Protein AF-A0A6B1FWI0-F1 (afdb_monomer_lite)

Structure (mmCIF, N/CA/C/O backbone):
data_AF-A0A6B1FWI0-F1
#
_entry.id   AF-A0A6B1FWI0-F1
#
loop_
_atom_site.group_PDB
_atom_site.id
_atom_site.type_symbol
_atom_site.label_atom_id
_atom_site.label_alt_id
_atom_site.label_comp_id
_atom_site.label_asym_id
_atom_site.label_entity_id
_atom_site.label_seq_id
_atom_site.pdbx_PDB_ins_code
_atom_site.Cartn_x
_atom_site.Cartn_y
_atom_site.Cartn_z
_atom_site.occupancy
_atom_site.B_iso_or_equiv
_atom_site.auth_seq_id
_atom_site.auth_comp_id
_atom_site.auth_asym_id
_atom_site.auth_atom_id
_atom_site.pdbx_PDB_model_num
ATOM 1 N N . ASP A 1 1 ? -12.060 -5.844 38.977 1.00 62.97 1 ASP A N 1
ATOM 2 C CA . ASP A 1 1 ? -13.141 -5.053 38.369 1.00 62.97 1 ASP A CA 1
ATOM 3 C C . ASP A 1 1 ? -12.833 -4.912 36.894 1.00 62.97 1 ASP A C 1
ATOM 5 O O . ASP A 1 1 ? -11.698 -4.594 36.559 1.00 62.97 1 ASP A O 1
ATOM 9 N N . TRP A 1 2 ? -13.781 -5.299 36.046 1.00 71.81 2 TRP A N 1
ATOM 10 C CA . TRP A 1 2 ? -13.687 -5.221 34.588 1.00 71.81 2 TRP A CA 1
ATOM 11 C C . TRP A 1 2 ? -14.720 -4.204 34.118 1.00 71.81 2 TRP A C 1
ATOM 13 O O . TRP A 1 2 ? -15.872 -4.277 34.550 1.00 71.81 2 TRP A O 1
ATOM 23 N N . ASP A 1 3 ? -14.300 -3.280 33.258 1.00 76.31 3 ASP A N 1
ATOM 24 C CA . ASP A 1 3 ? -15.213 -2.389 32.553 1.00 76.31 3 ASP A CA 1
ATOM 25 C C . ASP A 1 3 ? -15.702 -3.126 31.304 1.00 76.31 3 ASP A C 1
ATOM 27 O O . ASP A 1 3 ? -14.901 -3.576 30.487 1.00 76.31 3 ASP A O 1
ATOM 31 N N . VAL A 1 4 ? -17.017 -3.309 31.205 1.00 74.31 4 VAL A N 1
ATOM 32 C CA . VAL A 1 4 ? -17.661 -4.084 30.141 1.00 74.31 4 VAL A CA 1
ATOM 33 C C . VAL A 1 4 ? -18.667 -3.193 29.433 1.00 74.31 4 VAL A C 1
ATOM 35 O O . VAL A 1 4 ? -19.546 -2.617 30.078 1.00 74.31 4 VAL A O 1
ATOM 38 N N . THR A 1 5 ? -18.547 -3.121 28.110 1.00 79.25 5 THR A N 1
ATOM 39 C CA . THR A 1 5 ? -19.488 -2.430 27.228 1.00 79.25 5 THR A CA 1
ATOM 40 C C . THR A 1 5 ? -20.158 -3.483 26.349 1.00 79.25 5 THR A C 1
ATOM 42 O O . THR A 1 5 ? -19.487 -4.020 25.473 1.00 79.25 5 THR A O 1
ATOM 45 N N . PRO A 1 6 ? -21.437 -3.820 26.590 1.00 77.62 6 PRO A N 1
ATOM 46 C CA . PRO A 1 6 ? -22.185 -4.713 25.710 1.00 77.62 6 PRO A CA 1
ATOM 47 C C . PRO A 1 6 ? -22.329 -4.087 24.318 1.00 77.62 6 PRO A C 1
ATOM 49 O O . PRO A 1 6 ? -22.793 -2.948 24.216 1.00 77.62 6 PRO A O 1
ATOM 52 N N . ASP A 1 7 ? -21.973 -4.825 23.270 1.00 74.19 7 ASP A N 1
ATOM 53 C CA . ASP A 1 7 ? -22.033 -4.373 21.876 1.00 74.19 7 ASP A CA 1
ATOM 54 C C . ASP A 1 7 ? -22.683 -5.464 21.010 1.00 74.19 7 ASP A C 1
ATOM 56 O O . ASP A 1 7 ? -22.320 -6.632 21.085 1.00 74.19 7 ASP A O 1
ATOM 60 N N . GLN A 1 8 ? -23.690 -5.105 20.210 1.00 67.25 8 GLN A N 1
ATOM 61 C CA . GLN A 1 8 ? -24.360 -6.065 19.325 1.00 67.25 8 GLN A CA 1
ATOM 62 C C . GLN A 1 8 ? -23.614 -6.291 18.009 1.00 67.25 8 GLN A C 1
ATOM 64 O O . GLN A 1 8 ? -23.780 -7.350 17.405 1.00 67.25 8 GLN A O 1
ATOM 69 N N . GLU A 1 9 ? -22.836 -5.312 17.545 1.00 66.88 9 GLU A N 1
ATOM 70 C CA . GLU A 1 9 ? -22.079 -5.410 16.294 1.00 66.88 9 GLU A CA 1
ATOM 71 C C . GLU A 1 9 ? -20.775 -6.182 16.501 1.00 66.88 9 GLU A C 1
ATOM 73 O O . GLU A 1 9 ? -20.342 -6.915 15.611 1.00 66.88 9 GLU A O 1
ATOM 78 N N . ASN A 1 10 ? -20.195 -6.078 17.697 1.00 69.81 10 ASN A N 1
ATOM 79 C CA . ASN A 1 10 ? -19.010 -6.824 18.098 1.00 69.81 10 ASN A CA 1
ATOM 80 C C . ASN A 1 10 ? -19.217 -7.488 19.473 1.00 69.81 10 ASN A C 1
ATOM 82 O O . ASN A 1 10 ? -18.680 -7.012 20.477 1.00 69.81 10 ASN A O 1
ATOM 86 N N . PRO A 1 11 ? -20.035 -8.558 19.536 1.00 68.31 11 PRO A N 1
ATOM 87 C CA . PRO A 1 11 ? -20.395 -9.196 20.793 1.00 68.31 11 PRO A CA 1
ATOM 88 C C . PRO A 1 11 ? -19.173 -9.787 21.480 1.00 68.31 11 PRO A C 1
ATOM 90 O O . PRO A 1 11 ? -18.312 -10.408 20.850 1.00 68.31 11 PRO A O 1
ATOM 93 N N . MET A 1 12 ? -19.119 -9.630 22.799 1.00 68.88 12 MET A N 1
ATOM 94 C CA . MET A 1 12 ? -17.982 -10.099 23.576 1.00 68.88 12 MET A CA 1
ATOM 95 C C . MET A 1 12 ? -17.887 -11.632 23.535 1.00 68.88 12 MET A C 1
ATOM 97 O O . MET A 1 12 ? -18.889 -12.343 23.658 1.00 68.88 12 MET A O 1
ATOM 101 N N . GLU A 1 13 ? -16.670 -12.164 23.396 1.00 70.25 13 GLU A N 1
ATOM 102 C CA . GLU A 1 13 ? -16.449 -13.599 23.559 1.00 70.25 13 GLU A CA 1
ATOM 103 C C . GLU A 1 13 ? -16.510 -13.989 25.047 1.00 70.25 13 GLU A C 1
ATOM 105 O O . GLU A 1 13 ? -15.840 -13.364 25.877 1.00 70.25 13 GLU A O 1
ATOM 110 N N . PRO A 1 14 ? -17.242 -15.056 25.417 1.00 73.69 14 PRO A N 1
ATOM 111 C CA . PRO A 1 14 ? -18.002 -15.968 24.560 1.00 73.69 14 PRO A CA 1
ATOM 112 C C . PRO A 1 14 ? -19.402 -15.433 24.207 1.00 73.69 14 PRO A C 1
ATOM 114 O O . PRO A 1 14 ? -20.072 -14.821 25.039 1.00 73.69 14 PRO A O 1
ATOM 117 N N . ALA A 1 15 ? -19.875 -15.750 22.995 1.00 73.12 15 ALA A N 1
ATOM 118 C CA . ALA A 1 15 ? -21.195 -15.348 22.508 1.00 73.12 15 ALA A CA 1
ATOM 119 C C . ALA A 1 15 ? -22.310 -15.663 23.529 1.00 73.12 15 ALA A C 1
ATOM 121 O O . ALA A 1 15 ? -22.422 -16.790 24.018 1.00 73.12 15 ALA A O 1
ATOM 122 N N . GLY A 1 16 ? -23.125 -14.654 23.851 1.00 78.12 16 GLY A N 1
ATOM 123 C CA . GLY A 1 16 ? -24.176 -14.720 24.876 1.00 78.12 16 GLY A CA 1
ATOM 124 C C . GLY A 1 16 ? -23.800 -14.095 26.227 1.00 78.12 16 GLY A C 1
ATOM 125 O O . GLY A 1 16 ? -24.678 -13.921 27.070 1.00 78.12 16 GLY A O 1
ATOM 126 N N . LEU A 1 17 ? -22.536 -13.701 26.439 1.00 83.31 17 LEU A N 1
ATOM 127 C CA . LEU A 1 17 ? -22.124 -12.978 27.650 1.00 83.31 17 LEU A CA 1
ATOM 128 C C . LEU A 1 17 ? -22.889 -11.660 27.811 1.00 83.31 17 LEU A C 1
ATOM 130 O O . LEU A 1 17 ? -23.438 -11.389 28.878 1.00 83.31 17 LEU A O 1
ATOM 134 N N . ASP A 1 18 ? -22.976 -10.880 26.738 1.00 82.81 18 ASP A N 1
ATOM 135 C CA . ASP A 1 18 ? -23.628 -9.570 26.745 1.00 82.81 18 ASP A CA 1
ATOM 136 C C . ASP A 1 18 ? -25.125 -9.679 27.061 1.00 82.81 18 ASP A C 1
ATOM 138 O O . ASP A 1 18 ? -25.647 -8.912 27.870 1.00 82.81 18 ASP A O 1
ATOM 142 N N . GLU A 1 19 ? -25.809 -10.691 26.520 1.00 84.12 19 GLU A N 1
ATOM 143 C CA . GLU A 1 19 ? -27.231 -10.948 26.787 1.00 84.12 19 GLU A CA 1
ATOM 144 C C . GLU A 1 19 ? -27.504 -11.229 28.270 1.00 84.12 19 GLU A C 1
ATOM 146 O O . GLU A 1 19 ? -28.513 -10.783 28.819 1.00 84.12 19 GLU A O 1
ATOM 151 N N . GLU A 1 20 ? -26.593 -11.937 28.942 1.00 84.62 20 GLU A N 1
ATOM 152 C CA . GLU A 1 20 ? -26.727 -12.249 30.363 1.00 84.62 20 GLU A CA 1
ATOM 153 C C . GLU A 1 20 ? -26.460 -11.034 31.267 1.00 84.62 20 GLU A C 1
ATOM 155 O O . GLU A 1 20 ? -26.966 -10.993 32.399 1.00 84.62 20 GLU A O 1
ATOM 160 N N . LEU A 1 21 ? -25.702 -10.049 30.776 1.00 83.06 21 LEU A N 1
ATOM 161 C CA . LEU A 1 21 ? -25.396 -8.796 31.470 1.00 83.06 21 LEU A CA 1
ATOM 162 C C . LEU A 1 21 ? -26.469 -7.718 31.259 1.00 83.06 21 LEU A C 1
ATOM 164 O O . LEU A 1 21 ? -26.688 -6.883 32.143 1.00 83.06 21 LEU A O 1
ATOM 168 N N . VAL A 1 22 ? -27.162 -7.736 30.118 1.00 84.44 22 VAL A N 1
ATOM 169 C CA . VAL A 1 22 ? -28.231 -6.782 29.805 1.00 84.44 22 VAL A CA 1
ATOM 170 C C . VAL A 1 22 ? -29.392 -6.921 30.799 1.00 84.44 22 VAL A C 1
ATOM 172 O O . VAL A 1 22 ? -29.916 -8.001 31.060 1.00 84.44 22 VAL A O 1
ATOM 175 N N . GLY A 1 23 ? -29.822 -5.786 31.355 1.00 82.81 23 GLY A N 1
ATOM 176 C CA . GLY A 1 23 ? -30.935 -5.709 32.308 1.00 82.81 23 GLY A CA 1
ATOM 177 C C . GLY A 1 23 ? -30.541 -5.852 33.781 1.00 82.81 23 GLY A C 1
ATOM 178 O O . GLY A 1 23 ? -31.402 -5.655 34.639 1.00 82.81 23 GLY A O 1
ATOM 179 N N . LEU A 1 24 ? -29.268 -6.130 34.088 1.00 85.81 24 LEU A N 1
ATOM 180 C CA . LEU A 1 24 ? -28.766 -6.120 35.462 1.00 85.81 24 LEU A CA 1
ATOM 181 C C . LEU A 1 24 ? -28.739 -4.707 36.049 1.00 85.81 24 LEU A C 1
ATOM 183 O O . LEU A 1 24 ? -28.369 -3.733 35.391 1.00 85.81 24 LEU A O 1
ATOM 187 N N . THR A 1 25 ? -29.095 -4.606 37.325 1.00 85.06 25 THR A N 1
ATOM 188 C CA . THR A 1 25 ? -29.095 -3.344 38.069 1.00 85.06 25 THR A CA 1
ATOM 189 C C . THR A 1 25 ? -27.870 -3.206 38.976 1.00 85.06 25 THR A C 1
ATOM 191 O O . THR A 1 25 ? -27.157 -4.166 39.268 1.00 85.06 25 THR A O 1
ATOM 194 N N . LEU A 1 26 ? -27.584 -1.980 39.426 1.00 87.69 26 LEU A N 1
ATOM 195 C CA . LEU A 1 26 ? -26.422 -1.700 40.269 1.00 87.69 26 LEU A CA 1
ATOM 196 C C . LEU A 1 26 ? -26.478 -2.489 41.589 1.00 87.69 26 LEU A C 1
ATOM 198 O O . LEU A 1 26 ? -27.443 -2.396 42.345 1.00 87.69 26 LEU A O 1
ATOM 202 N N . GLY A 1 27 ? -25.408 -3.229 41.881 1.00 84.94 27 GLY A N 1
ATOM 203 C CA . GLY A 1 27 ? -25.286 -4.091 43.056 1.00 84.94 27 GLY A CA 1
ATOM 204 C C . GLY A 1 27 ? -25.892 -5.489 42.896 1.00 84.94 27 GLY A C 1
ATOM 205 O O . GLY A 1 27 ? -25.791 -6.279 43.835 1.00 84.94 27 GLY A O 1
ATOM 206 N N . GLU A 1 28 ? -26.492 -5.804 41.746 1.00 87.75 28 GLU A N 1
ATOM 207 C CA . GLU A 1 28 ? -27.057 -7.121 41.462 1.00 87.75 28 GLU A CA 1
ATOM 208 C C . GLU A 1 28 ? -25.950 -8.157 41.224 1.00 87.75 28 GLU A C 1
ATOM 210 O O . GLU A 1 28 ? -24.918 -7.873 40.606 1.00 87.75 28 GLU A O 1
ATOM 215 N N . GLU A 1 29 ? -26.165 -9.358 41.762 1.00 88.56 29 GLU A N 1
ATOM 216 C CA . GLU A 1 29 ? -25.289 -10.513 41.591 1.00 88.56 29 GLU A CA 1
ATOM 217 C C . GLU A 1 29 ? -26.026 -11.561 40.759 1.00 88.56 29 GLU A C 1
ATOM 219 O O . GLU A 1 29 ? -27.124 -11.990 41.122 1.00 88.56 29 GLU A O 1
ATOM 224 N N . LYS A 1 30 ? -25.418 -11.988 39.653 1.00 87.00 30 LYS A N 1
ATOM 225 C CA . LYS A 1 30 ? -25.971 -13.018 38.773 1.00 87.00 30 LYS A CA 1
ATOM 226 C C . LYS A 1 30 ? -24.909 -14.064 38.486 1.00 87.00 30 LYS A C 1
ATOM 228 O O . LYS A 1 30 ? -23.735 -13.749 38.291 1.00 87.00 30 LYS A O 1
ATOM 233 N N . SER A 1 31 ? -25.325 -15.323 38.479 1.00 89.94 31 SER A N 1
ATOM 234 C CA . SER A 1 31 ? -24.473 -16.435 38.076 1.00 89.94 31 SER A CA 1
ATOM 235 C C . SER A 1 31 ? -25.119 -17.178 36.920 1.00 89.94 31 SER A C 1
ATOM 237 O O . SER A 1 31 ? -26.292 -17.537 37.001 1.00 89.94 31 SER A O 1
ATOM 239 N N . PHE A 1 32 ? -24.349 -17.414 35.868 1.00 88.69 32 PHE A N 1
ATOM 240 C CA . PHE A 1 32 ? -24.782 -18.114 34.662 1.00 88.69 32 PHE A CA 1
ATOM 241 C C . PHE A 1 32 ? -23.619 -18.940 34.102 1.00 88.69 32 PHE A C 1
ATOM 243 O O . PHE A 1 32 ? -22.466 -18.780 34.512 1.00 88.69 32 PHE A O 1
ATOM 250 N N . GLU A 1 33 ? -23.927 -19.878 33.215 1.00 88.50 33 GLU A N 1
ATOM 251 C CA . GLU A 1 33 ? -22.947 -20.765 32.588 1.00 88.50 33 GLU A CA 1
ATOM 252 C C . GLU A 1 33 ? -22.945 -20.511 31.087 1.00 88.50 33 GLU A C 1
ATOM 254 O O . GLU A 1 33 ? -24.006 -20.528 30.469 1.00 88.50 33 GLU A O 1
ATOM 259 N N . ILE A 1 34 ? -21.762 -20.288 30.514 1.00 85.81 34 ILE A N 1
ATOM 260 C CA . ILE A 1 34 ? -21.594 -20.133 29.067 1.00 85.81 34 ILE A CA 1
ATOM 261 C C . ILE A 1 34 ? -20.658 -21.225 28.564 1.00 85.81 34 ILE A C 1
ATOM 263 O O . ILE A 1 34 ? -19.633 -21.528 29.182 1.00 85.81 34 ILE A O 1
ATOM 267 N N . ALA A 1 35 ? -21.041 -21.848 27.452 1.00 84.50 35 ALA A N 1
ATOM 268 C CA . ALA A 1 35 ? -20.202 -22.794 26.737 1.00 84.50 35 ALA A CA 1
ATOM 269 C C . ALA A 1 35 ? -19.298 -22.036 25.761 1.00 84.50 35 ALA A C 1
ATOM 271 O O . ALA A 1 35 ? -19.791 -21.287 24.920 1.00 84.50 35 ALA A O 1
ATOM 272 N N . TRP A 1 36 ? -17.985 -22.239 25.866 1.00 83.00 36 TRP A N 1
ATOM 273 C CA . TRP A 1 36 ? -17.045 -21.689 24.897 1.00 83.00 36 TRP A CA 1
ATOM 274 C C . TRP A 1 36 ? -17.069 -22.520 23.606 1.00 83.00 36 TRP A C 1
ATOM 276 O O . TRP A 1 36 ? -17.019 -23.752 23.695 1.00 83.00 36 TRP A O 1
ATOM 286 N N . PRO A 1 37 ? -17.108 -21.890 22.417 1.00 78.56 37 PRO A N 1
ATOM 287 C CA . PRO A 1 37 ? -16.963 -22.603 21.150 1.00 78.56 37 PRO A CA 1
ATOM 288 C C . PRO A 1 37 ? -15.667 -23.424 21.107 1.00 78.56 37 PRO A C 1
ATOM 290 O O . PRO A 1 37 ? -14.654 -23.014 21.675 1.00 78.56 37 PRO A O 1
ATOM 293 N N . GLU A 1 38 ? -15.686 -24.577 20.431 1.00 78.62 38 GLU A N 1
ATOM 294 C CA . GLU A 1 38 ? -14.471 -25.385 20.207 1.00 78.62 38 GLU A CA 1
ATOM 295 C C . GLU A 1 38 ? -13.456 -24.667 19.302 1.00 78.62 38 GLU A C 1
ATOM 297 O O . GLU A 1 38 ? -12.261 -24.895 19.443 1.00 78.62 38 GLU A O 1
ATOM 302 N N . ASP A 1 39 ? -13.930 -23.771 18.432 1.00 75.19 39 ASP A N 1
ATOM 303 C CA . ASP A 1 39 ? -13.137 -23.024 17.442 1.00 75.19 39 ASP A CA 1
ATOM 304 C C . ASP A 1 39 ? -12.676 -21.637 17.948 1.00 75.19 39 ASP A C 1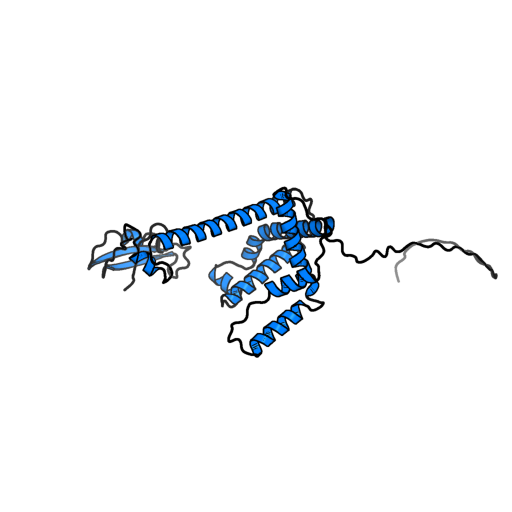
ATOM 306 O O . ASP A 1 39 ? -12.279 -20.772 17.176 1.00 75.19 39 ASP A O 1
ATOM 310 N N . SER A 1 40 ? -12.779 -21.370 19.257 1.00 68.75 40 SER A N 1
ATOM 311 C CA . SER A 1 40 ? -12.319 -20.097 19.836 1.00 68.75 40 SER A CA 1
ATOM 312 C C . SER A 1 40 ? -10.817 -20.159 20.144 1.00 68.75 40 SER A C 1
ATOM 314 O O . SER A 1 40 ? -10.355 -21.161 20.696 1.00 68.75 40 SER A O 1
ATOM 316 N N . PRO A 1 41 ? -10.049 -19.077 19.909 1.00 68.06 41 PRO A N 1
ATOM 317 C CA . PRO A 1 41 ? -8.631 -18.993 20.281 1.00 68.06 41 PRO A CA 1
ATOM 318 C C . PRO A 1 41 ? -8.391 -18.928 21.807 1.00 68.06 41 PRO A C 1
ATOM 320 O O . PRO A 1 41 ? -7.254 -18.809 22.267 1.00 68.06 41 PRO A O 1
ATOM 323 N N . SER A 1 42 ? -9.449 -18.992 22.622 1.00 73.25 42 SER A N 1
ATOM 324 C CA . SER A 1 42 ? -9.383 -18.952 24.083 1.00 73.25 42 SER A CA 1
ATOM 325 C C . SER A 1 42 ? -8.852 -20.251 24.703 1.00 73.25 42 SER A C 1
ATOM 327 O O . SER A 1 42 ? -9.172 -21.359 24.279 1.00 73.25 42 SER A O 1
ATOM 329 N N . MET A 1 43 ? -8.155 -20.131 25.840 1.00 74.50 43 MET A N 1
ATOM 330 C CA . MET A 1 43 ? -7.738 -21.271 26.676 1.00 74.50 43 MET A CA 1
ATOM 331 C C . MET A 1 43 ? -8.907 -22.116 27.223 1.00 74.50 43 MET A C 1
ATOM 333 O O . MET A 1 43 ? -8.684 -23.178 27.805 1.00 74.50 43 MET A O 1
ATOM 337 N N . HIS A 1 44 ? -10.143 -21.627 27.087 1.00 75.50 44 HIS A N 1
ATOM 338 C CA . HIS A 1 44 ? -11.371 -22.287 27.527 1.00 75.50 44 HIS A CA 1
ATOM 339 C C . HIS A 1 44 ? -12.177 -22.920 26.383 1.00 75.50 44 HIS A C 1
ATOM 341 O O . HIS A 1 44 ? -13.297 -23.368 26.634 1.00 75.50 44 HIS A O 1
ATOM 347 N N . ALA A 1 45 ? -11.624 -22.994 25.165 1.00 76.12 45 ALA A N 1
ATOM 348 C CA . ALA A 1 45 ? -12.266 -23.623 24.012 1.00 76.12 45 ALA A CA 1
ATOM 349 C C . ALA A 1 45 ? -12.848 -25.011 24.354 1.00 76.12 45 ALA A C 1
ATOM 351 O O . ALA A 1 45 ? -12.200 -25.840 25.002 1.00 76.12 45 ALA A O 1
ATOM 352 N N . GLY A 1 46 ? -14.111 -25.240 23.982 1.00 80.19 46 GLY A N 1
ATOM 353 C CA . GLY A 1 46 ? -14.836 -26.491 24.248 1.00 80.19 46 GLY A CA 1
ATOM 354 C C . GLY A 1 46 ? -15.217 -26.751 25.716 1.00 80.19 46 GLY A C 1
ATOM 355 O O . GLY A 1 46 ? -15.743 -27.819 26.033 1.00 80.19 46 GLY A O 1
ATOM 356 N N . SER A 1 47 ? -14.972 -25.808 26.634 1.00 85.19 47 SER A N 1
ATOM 357 C CA . SER A 1 47 ? -15.328 -25.934 28.054 1.00 85.19 47 SER A CA 1
ATOM 358 C C . SER A 1 47 ? -16.536 -25.071 28.429 1.00 85.19 47 SER A C 1
ATOM 360 O O . SER A 1 47 ? -16.741 -23.979 27.904 1.00 85.19 47 SER A O 1
ATOM 362 N N . THR A 1 48 ? -17.334 -25.532 29.395 1.00 86.75 48 THR A N 1
ATOM 363 C CA . THR A 1 48 ? -18.397 -24.722 30.011 1.00 86.75 48 THR A CA 1
ATOM 364 C C . THR A 1 48 ? -17.851 -23.998 31.237 1.00 86.75 48 THR A C 1
ATOM 366 O O . THR A 1 48 ? -17.386 -24.637 32.184 1.00 86.75 48 THR A O 1
ATOM 369 N N . VAL A 1 49 ? -17.914 -22.666 31.231 1.00 85.94 49 VAL A N 1
ATOM 370 C CA . VAL A 1 49 ? -17.416 -21.811 32.314 1.00 85.94 49 VAL A CA 1
ATOM 371 C C . VAL A 1 49 ? -18.594 -21.182 33.049 1.00 85.94 49 VAL A C 1
ATOM 373 O O . VAL A 1 49 ? -19.530 -20.665 32.440 1.00 85.94 49 VAL A O 1
ATOM 376 N N . ARG A 1 50 ? -18.550 -21.220 34.385 1.00 88.06 50 ARG A N 1
ATOM 377 C CA . ARG A 1 50 ? -19.525 -20.540 35.243 1.00 88.06 50 ARG A CA 1
ATOM 378 C C . ARG A 1 50 ? -19.021 -19.147 35.594 1.00 88.06 50 ARG A C 1
ATOM 380 O O . ARG A 1 50 ? -18.005 -19.015 36.275 1.00 88.06 50 ARG A O 1
ATOM 387 N N . PHE A 1 51 ? -19.780 -18.132 35.209 1.00 86.38 51 PHE A N 1
ATOM 388 C CA . PHE A 1 51 ? -19.535 -16.747 35.577 1.00 86.38 51 PHE A CA 1
ATOM 389 C C . PHE A 1 51 ? -20.347 -16.378 36.815 1.00 86.38 51 PHE A C 1
ATOM 391 O O . PHE A 1 51 ? -21.501 -16.774 36.965 1.00 86.38 51 PHE A O 1
ATOM 398 N N . SER A 1 52 ? -19.731 -15.616 37.714 1.00 87.38 52 SER A N 1
ATOM 399 C CA . SER A 1 52 ? -20.406 -14.967 38.836 1.00 87.38 52 SER A CA 1
ATOM 400 C C . SER A 1 52 ? -20.095 -13.484 38.756 1.00 87.38 52 SER A C 1
ATOM 402 O O . SER A 1 52 ? -18.978 -13.069 39.061 1.00 87.38 52 SER A O 1
ATOM 404 N N . VAL A 1 53 ? -21.072 -12.700 38.315 1.00 86.50 53 VAL A N 1
ATOM 405 C CA . VAL A 1 53 ? -20.918 -11.273 38.037 1.00 86.50 53 VAL A CA 1
ATOM 406 C C . VAL A 1 53 ? -21.596 -10.470 39.133 1.00 86.50 53 VAL A C 1
ATOM 408 O O . VAL A 1 53 ? -22.695 -10.809 39.571 1.00 86.50 53 VAL A O 1
ATOM 411 N N . LYS A 1 54 ? -20.936 -9.393 39.558 1.00 87.25 54 LYS A N 1
ATOM 412 C CA . LYS A 1 54 ? -21.486 -8.385 40.458 1.00 87.25 54 LYS A CA 1
ATOM 413 C C . LYS A 1 54 ? -21.359 -7.016 39.812 1.00 87.25 54 LYS A C 1
ATOM 415 O O . LYS A 1 54 ? -20.252 -6.595 39.483 1.00 87.25 54 LYS A O 1
ATOM 420 N N . VAL A 1 55 ? -22.472 -6.304 39.665 1.00 87.88 55 VAL A N 1
ATOM 421 C CA . VAL A 1 55 ? -22.456 -4.969 39.057 1.00 87.88 55 VAL A CA 1
ATOM 422 C C . VAL A 1 55 ? -21.992 -3.939 40.083 1.00 87.88 55 VAL A C 1
ATOM 424 O O . VAL A 1 55 ? -22.722 -3.593 41.011 1.00 87.88 55 VAL A O 1
ATOM 427 N N . HIS A 1 56 ? -20.774 -3.428 39.918 1.00 87.38 56 HIS A N 1
ATOM 428 C CA . HIS A 1 56 ? -20.216 -2.396 40.799 1.00 87.38 56 HIS A CA 1
ATOM 429 C C . HIS A 1 56 ? -20.644 -0.982 40.400 1.00 87.38 56 HIS A C 1
ATOM 431 O O . HIS A 1 56 ? -20.903 -0.140 41.262 1.00 87.38 56 HIS A O 1
ATOM 437 N N . LYS A 1 57 ? -20.716 -0.718 39.096 1.00 84.69 57 LYS A N 1
ATOM 438 C CA . LYS A 1 57 ? -21.023 0.591 38.528 1.00 84.69 57 LYS A CA 1
ATOM 439 C C . LYS A 1 57 ? -21.673 0.394 37.165 1.00 84.69 57 LYS A C 1
ATOM 441 O O . LYS A 1 57 ? -21.285 -0.499 36.425 1.00 84.69 57 LYS A O 1
ATOM 446 N N . THR A 1 58 ? -22.639 1.242 36.843 1.00 84.06 58 THR A N 1
ATOM 447 C CA . THR A 1 58 ? -23.243 1.336 35.512 1.00 84.06 58 THR A CA 1
ATOM 448 C C . THR A 1 58 ? -23.008 2.749 35.002 1.00 84.06 58 THR A C 1
ATOM 450 O O . THR A 1 58 ? -23.308 3.712 35.712 1.00 84.06 58 THR A O 1
ATOM 453 N N . GLN A 1 59 ? -22.450 2.887 33.805 1.00 82.06 59 GLN A N 1
ATOM 454 C CA . GLN A 1 59 ? -22.255 4.173 33.138 1.00 82.06 59 GLN A CA 1
ATOM 455 C C . GLN A 1 59 ? -23.007 4.135 31.813 1.00 82.06 59 GLN A C 1
ATOM 457 O O . GLN A 1 59 ? -22.976 3.119 31.127 1.00 82.06 59 GLN A O 1
ATOM 462 N N . ALA A 1 60 ? -23.701 5.218 31.481 1.00 79.69 60 ALA A N 1
ATOM 463 C CA . ALA A 1 60 ? -24.292 5.395 30.164 1.00 79.69 60 ALA A CA 1
ATOM 464 C C . ALA A 1 60 ? -23.349 6.258 29.327 1.00 79.69 60 ALA A C 1
ATOM 466 O O . ALA A 1 60 ? -22.821 7.254 29.828 1.00 79.69 60 ALA A O 1
ATOM 467 N N . PHE A 1 61 ? -23.136 5.869 28.073 1.00 75.88 61 PHE A N 1
ATOM 468 C CA . PHE A 1 61 ? -22.490 6.735 27.100 1.00 75.88 61 PHE A CA 1
ATOM 469 C C . PHE A 1 61 ? -23.551 7.700 26.565 1.00 75.88 61 PHE A C 1
ATOM 471 O O . PHE A 1 61 ? -24.462 7.295 25.845 1.00 75.88 61 PHE A O 1
ATOM 478 N N . GLU A 1 62 ? -23.488 8.961 26.982 1.00 74.81 62 GLU A N 1
ATOM 479 C CA . GLU A 1 62 ? -24.349 10.011 26.443 1.00 74.81 62 GLU A CA 1
ATOM 480 C C . GLU A 1 62 ? -23.627 10.654 25.262 1.00 74.81 62 GLU A C 1
ATOM 482 O O . GLU A 1 62 ? -22.691 11.432 25.440 1.00 74.81 62 GLU A O 1
ATOM 487 N N . THR A 1 63 ? -24.049 10.323 24.043 1.00 71.19 63 THR A N 1
ATOM 488 C CA . THR A 1 63 ? -23.665 11.113 22.872 1.00 71.19 63 THR A CA 1
ATOM 489 C C . THR A 1 63 ? -24.362 12.468 22.968 1.00 71.19 63 THR A C 1
ATOM 491 O O . THR A 1 63 ? -25.592 12.492 23.115 1.00 71.19 63 THR A O 1
ATOM 494 N N . PRO A 1 64 ? -23.638 13.595 22.873 1.00 73.88 64 PRO A N 1
ATOM 495 C CA . PRO A 1 64 ? -24.276 14.897 22.771 1.00 73.88 64 PRO A CA 1
ATOM 496 C C . PRO A 1 64 ? -25.281 14.907 21.615 1.00 73.88 64 PRO A C 1
ATOM 498 O O . PRO A 1 64 ? -25.002 14.388 20.537 1.00 73.88 64 PRO A O 1
ATOM 501 N N . ALA A 1 65 ? -26.467 15.470 21.848 1.00 68.50 65 ALA A N 1
ATOM 502 C CA . ALA A 1 65 ? -27.541 15.469 20.853 1.00 68.50 65 ALA A CA 1
ATOM 503 C C . ALA A 1 65 ? -27.238 16.368 19.642 1.00 68.50 65 ALA A C 1
ATOM 505 O O . ALA A 1 65 ? -27.818 16.180 18.575 1.00 68.50 65 ALA A O 1
ATOM 506 N N . GLU A 1 66 ? -26.350 17.347 19.817 1.00 76.69 66 GLU A N 1
ATOM 507 C CA . GLU A 1 66 ? -25.970 18.323 18.802 1.00 76.69 66 GLU A CA 1
ATOM 508 C C . GLU A 1 66 ? -24.457 18.532 18.838 1.00 76.69 66 GLU A C 1
ATOM 510 O O . GLU A 1 66 ? -23.839 18.493 19.906 1.00 76.69 66 GLU A O 1
ATOM 515 N N . LEU A 1 67 ? -23.869 18.770 17.666 1.00 77.31 67 LEU A N 1
ATOM 516 C CA . LEU A 1 67 ? -22.484 19.200 17.556 1.00 77.31 67 LEU A CA 1
ATOM 517 C C . LEU A 1 67 ? -22.404 20.675 17.965 1.00 77.31 67 LEU A C 1
ATOM 519 O O . LEU A 1 67 ? -22.982 21.537 17.305 1.00 77.31 67 LEU A O 1
ATOM 523 N N . THR A 1 68 ? -21.716 20.955 19.067 1.00 84.38 68 THR A N 1
ATOM 524 C CA . THR A 1 68 ? -21.514 22.309 19.596 1.00 84.38 68 THR A CA 1
ATOM 525 C C . THR A 1 68 ? -20.056 22.729 19.456 1.00 84.38 68 THR A C 1
ATOM 527 O O . THR A 1 68 ? -19.169 21.885 19.333 1.00 84.38 68 THR A O 1
ATOM 530 N N . ASP A 1 69 ? -19.793 24.034 19.521 1.00 85.81 69 ASP A N 1
ATOM 531 C CA . ASP A 1 69 ? -18.430 24.581 19.447 1.00 85.81 69 ASP A CA 1
ATOM 532 C C . ASP A 1 69 ? -17.521 24.012 20.555 1.00 85.81 69 ASP A C 1
ATOM 534 O O . ASP A 1 69 ? -16.358 23.712 20.317 1.00 85.81 69 ASP A O 1
ATOM 538 N N . GLU A 1 70 ? -18.066 23.760 21.751 1.00 82.31 70 GLU A N 1
ATOM 539 C CA . GLU A 1 70 ? -17.329 23.111 22.848 1.00 82.31 70 GLU A CA 1
ATOM 540 C C . GLU A 1 70 ? -16.920 21.670 22.512 1.00 82.31 70 GLU A C 1
ATOM 542 O O . GLU A 1 70 ? -15.878 21.199 22.961 1.00 82.31 70 GLU A O 1
ATOM 547 N N . ILE A 1 71 ? -17.738 20.955 21.731 1.00 81.25 71 ILE A N 1
ATOM 548 C CA . ILE A 1 71 ? -17.413 19.605 21.265 1.00 81.25 71 ILE A CA 1
ATOM 549 C C . ILE A 1 71 ? -16.332 19.679 20.195 1.00 81.25 71 ILE A C 1
ATOM 551 O O . ILE A 1 71 ? -15.381 18.911 20.284 1.00 81.25 71 ILE A O 1
ATOM 555 N N . ALA A 1 72 ? -16.438 20.611 19.245 1.00 82.56 72 ALA A N 1
ATOM 556 C CA . ALA A 1 72 ? -15.432 20.820 18.205 1.00 82.56 72 ALA A CA 1
ATOM 557 C C . ALA A 1 72 ? -14.044 21.102 18.800 1.00 82.56 72 ALA A C 1
ATOM 559 O O . ALA A 1 72 ? -13.074 20.433 18.451 1.00 82.56 72 ALA A O 1
ATOM 560 N N . GLN A 1 73 ? -13.981 21.961 19.819 1.00 83.88 73 GLN A N 1
ATOM 561 C CA . GLN A 1 73 ? -12.741 22.293 20.528 1.00 83.88 73 GLN A CA 1
ATOM 562 C C . GLN A 1 73 ? -12.103 21.100 21.262 1.00 83.88 73 GLN A C 1
ATOM 564 O O . GLN A 1 73 ? -10.910 21.135 21.561 1.00 83.88 73 GLN A O 1
ATOM 569 N N . ASN A 1 74 ? -12.853 20.025 21.546 1.00 84.25 74 ASN A N 1
ATOM 570 C CA . ASN A 1 74 ? -12.272 18.800 22.108 1.00 84.25 74 ASN A CA 1
ATOM 571 C C . ASN A 1 74 ? -11.493 17.975 21.068 1.00 84.25 74 ASN A C 1
ATOM 573 O O . ASN A 1 74 ? -10.686 17.137 21.469 1.00 84.25 74 ASN A O 1
ATOM 577 N N . PHE A 1 75 ? -11.721 18.185 19.766 1.00 79.81 75 PHE A N 1
ATOM 578 C CA . PHE A 1 75 ? -11.028 17.461 18.692 1.00 79.81 75 PHE A CA 1
ATOM 579 C C . PHE A 1 75 ? -9.676 18.082 18.324 1.00 79.81 75 PHE A C 1
ATOM 581 O O . PHE A 1 75 ? -8.822 17.387 17.781 1.00 79.81 75 PHE A O 1
ATOM 588 N N . GLY A 1 76 ? -9.443 19.354 18.655 1.00 80.44 76 GLY A N 1
ATOM 589 C CA . GLY A 1 76 ? -8.164 20.006 18.398 1.00 80.44 76 GLY A CA 1
ATOM 590 C C . GLY A 1 76 ? -8.218 21.527 18.533 1.00 80.44 76 GLY A C 1
ATOM 591 O O . GLY A 1 76 ? -9.302 22.108 18.569 1.00 80.44 76 GLY A O 1
ATOM 592 N N . PRO A 1 77 ? -7.047 22.186 18.604 1.00 80.25 77 PRO A N 1
ATOM 593 C CA . PRO A 1 77 ? -6.958 23.644 18.667 1.00 80.25 77 PRO A CA 1
ATOM 594 C C . PRO A 1 77 ? -7.419 24.337 17.375 1.00 80.25 77 PRO A C 1
ATOM 596 O O . PRO A 1 77 ? -7.718 25.526 17.421 1.00 80.25 77 PRO A O 1
ATOM 599 N N . ASP A 1 78 ? -7.484 23.609 16.258 1.00 81.06 78 ASP A N 1
ATOM 600 C CA . ASP A 1 78 ? -7.844 24.139 14.938 1.00 81.06 78 ASP A CA 1
ATOM 601 C C . ASP A 1 78 ? -9.368 24.218 14.711 1.00 81.06 78 ASP A C 1
ATOM 603 O O . ASP A 1 78 ? -9.822 24.846 13.757 1.00 81.06 78 ASP A O 1
ATOM 607 N N . PHE A 1 79 ? -10.173 23.630 15.605 1.00 85.12 79 PHE A N 1
ATOM 608 C CA . PHE A 1 79 ? -11.633 23.576 15.496 1.00 85.12 79 PHE A CA 1
ATOM 609 C C . PHE A 1 79 ? -12.293 24.498 16.526 1.00 85.12 79 PHE A C 1
ATOM 611 O O . PHE A 1 79 ? -12.721 24.068 17.600 1.00 85.12 79 PHE A O 1
ATOM 618 N N . GLU A 1 80 ? -12.366 25.794 16.213 1.00 81.56 80 GLU A N 1
ATOM 619 C CA . GLU A 1 80 ? -12.976 26.787 17.108 1.00 81.56 80 GLU A CA 1
ATOM 620 C C . GLU A 1 80 ? -14.503 26.646 17.174 1.00 81.56 80 GLU A C 1
ATOM 622 O O . GLU A 1 80 ? -15.096 26.882 18.234 1.00 81.56 80 GLU A O 1
ATOM 627 N N . THR A 1 81 ? -15.131 26.242 16.064 1.00 88.38 81 THR A N 1
ATOM 628 C CA . THR A 1 81 ? -16.582 26.077 15.937 1.00 88.38 81 THR A CA 1
ATOM 629 C C . THR A 1 81 ? -16.983 24.697 15.417 1.00 88.38 81 THR A C 1
ATOM 631 O O . THR A 1 81 ? -16.215 23.991 14.763 1.00 88.38 81 THR A O 1
ATOM 634 N N . ALA A 1 82 ? -18.243 24.321 15.649 1.00 85.19 82 ALA A N 1
ATOM 635 C CA . ALA A 1 82 ? -18.841 23.122 15.061 1.00 85.19 82 ALA A CA 1
ATOM 636 C C . ALA A 1 82 ? -18.833 23.143 13.522 1.00 85.19 82 ALA A C 1
ATOM 638 O O . ALA A 1 82 ? -18.828 22.083 12.900 1.00 85.19 82 ALA A O 1
ATOM 639 N N . ALA A 1 83 ? -18.842 24.332 12.909 1.00 88.25 83 ALA A N 1
ATOM 640 C CA . ALA A 1 83 ? -18.769 24.477 11.460 1.00 88.25 83 ALA A CA 1
ATOM 641 C C . ALA A 1 83 ? -17.373 24.127 10.927 1.00 88.25 83 ALA A C 1
ATOM 643 O O . ALA A 1 83 ? -17.288 23.385 9.956 1.00 88.25 83 ALA A O 1
ATOM 644 N N . ASP A 1 84 ? -16.310 24.573 11.602 1.00 87.12 84 ASP A N 1
ATOM 645 C CA . ASP A 1 84 ? -14.927 24.300 11.184 1.00 87.12 84 ASP A CA 1
ATOM 646 C C . ASP A 1 84 ? -14.642 22.792 11.172 1.00 87.12 84 ASP A C 1
ATOM 648 O O . ASP A 1 84 ? -14.101 22.262 10.206 1.00 87.12 84 ASP A O 1
ATOM 652 N N . LEU A 1 85 ? -15.099 22.077 12.208 1.00 87.88 85 LEU A N 1
ATOM 653 C CA . LEU A 1 85 ? -14.986 20.618 12.267 1.00 87.88 85 LEU A CA 1
ATOM 654 C C . LEU A 1 85 ? -15.789 19.927 11.153 1.00 87.88 85 LEU A C 1
ATOM 656 O O . LEU A 1 85 ? -15.348 18.924 10.601 1.00 87.88 85 LEU A O 1
ATOM 660 N N . LEU A 1 86 ? -16.981 20.432 10.820 1.00 88.31 86 LEU A N 1
ATOM 661 C CA . LEU A 1 86 ? -17.792 19.860 9.741 1.00 88.31 86 LEU A CA 1
ATOM 662 C C . LEU A 1 86 ? -17.175 20.090 8.363 1.00 88.31 86 LEU A C 1
ATOM 664 O O . LEU A 1 86 ? -17.289 19.211 7.508 1.00 88.31 86 LEU A O 1
ATOM 668 N N . ASP A 1 87 ? -16.568 21.250 8.139 1.00 91.31 87 ASP A N 1
ATOM 669 C CA . ASP A 1 87 ? -15.918 21.576 6.874 1.00 91.31 87 ASP A CA 1
ATOM 670 C C . ASP A 1 87 ? -14.651 20.733 6.678 1.00 91.31 87 ASP A C 1
ATOM 672 O O . ASP A 1 87 ? -14.494 20.144 5.609 1.00 91.31 87 ASP A O 1
ATOM 676 N N . ASP A 1 88 ? -13.830 20.556 7.716 1.00 89.88 88 ASP A N 1
ATOM 677 C CA . ASP A 1 88 ? -12.663 19.663 7.682 1.00 89.88 88 ASP A CA 1
ATOM 678 C C . ASP A 1 88 ? -13.060 18.194 7.465 1.00 89.88 88 ASP A C 1
ATOM 680 O O . ASP A 1 88 ? -12.543 17.526 6.570 1.00 89.88 88 ASP A O 1
ATOM 684 N N . LEU A 1 89 ? -14.064 17.692 8.196 1.00 89.69 89 LEU A N 1
ATOM 685 C CA . LEU A 1 89 ? -14.598 16.343 7.970 1.00 89.69 89 LEU A CA 1
ATOM 686 C C . LEU A 1 89 ? -15.113 16.168 6.541 1.00 89.69 89 LEU A C 1
ATOM 688 O O . LEU A 1 89 ? -14.975 15.096 5.951 1.00 89.69 89 LEU A O 1
ATOM 692 N N . ARG A 1 90 ? -15.731 17.208 5.976 1.00 93.38 90 ARG A N 1
ATOM 693 C CA . ARG A 1 90 ? -16.216 17.185 4.599 1.00 93.38 90 ARG A CA 1
ATOM 694 C C . ARG A 1 90 ? -15.060 17.159 3.608 1.00 93.38 90 ARG A C 1
ATOM 696 O O . ARG A 1 90 ? -15.150 16.419 2.633 1.00 93.38 90 ARG A O 1
ATOM 703 N N . GLU A 1 91 ? -14.029 17.966 3.820 1.00 94.31 91 GLU A N 1
ATOM 704 C CA . GLU A 1 91 ? -12.843 18.003 2.968 1.00 94.31 91 GLU A CA 1
ATOM 705 C C . GLU A 1 91 ? -12.113 16.658 2.993 1.00 94.31 91 GLU A C 1
ATOM 707 O O . GLU A 1 91 ? -11.907 16.070 1.933 1.00 94.31 91 GLU A O 1
ATOM 712 N N . ASN A 1 92 ? -11.870 16.107 4.184 1.00 91.62 92 ASN A N 1
ATOM 713 C CA . ASN A 1 92 ? -11.278 14.783 4.363 1.00 91.62 92 ASN A CA 1
ATOM 714 C C . ASN A 1 92 ? -12.115 13.691 3.682 1.00 91.62 92 ASN A C 1
ATOM 716 O O . ASN A 1 92 ? -11.593 12.919 2.882 1.00 91.62 92 ASN A O 1
ATOM 720 N N . ALA A 1 93 ? -13.435 13.673 3.896 1.00 93.19 93 ALA A N 1
ATOM 721 C CA . ALA A 1 93 ? -14.314 12.698 3.248 1.00 93.19 93 ALA A CA 1
ATOM 722 C C . ALA A 1 93 ? -14.344 12.845 1.716 1.00 93.19 93 ALA A C 1
ATOM 724 O O . ALA A 1 93 ? -14.459 11.853 0.995 1.00 93.19 93 ALA A O 1
ATOM 725 N N . LEU A 1 94 ? -14.256 14.073 1.192 1.00 95.12 94 LEU A N 1
ATOM 726 C CA . LEU A 1 94 ? -14.161 14.314 -0.249 1.00 95.12 94 LEU A CA 1
ATOM 727 C C . LEU A 1 94 ? -12.817 13.850 -0.809 1.00 95.12 94 LEU A C 1
ATOM 729 O O . LEU A 1 94 ? -12.800 13.266 -1.891 1.00 95.12 94 LEU A O 1
ATOM 733 N N . GLN A 1 95 ? -11.719 14.082 -0.092 1.00 94.81 95 GLN A N 1
ATOM 734 C CA . GLN A 1 95 ? -10.390 13.623 -0.478 1.00 94.81 95 GLN A CA 1
ATOM 735 C C . GLN A 1 95 ? -10.313 12.093 -0.480 1.00 94.81 95 GLN A C 1
ATOM 737 O O . GLN A 1 95 ? -9.858 11.509 -1.462 1.00 94.81 95 GLN A O 1
ATOM 742 N N . GLU A 1 96 ? -10.825 11.436 0.563 1.00 93.75 96 GLU A N 1
ATOM 743 C CA . GLU A 1 96 ? -10.926 9.975 0.636 1.00 93.75 96 GLU A CA 1
ATOM 744 C C . GLU A 1 96 ? -11.767 9.415 -0.514 1.00 93.75 96 GLU A C 1
ATOM 746 O O . GLU A 1 96 ? -11.334 8.498 -1.214 1.00 93.75 96 GLU A O 1
ATOM 751 N N . ALA A 1 97 ? -12.944 9.998 -0.765 1.00 93.38 97 ALA A N 1
ATOM 752 C CA . ALA A 1 97 ? -13.815 9.569 -1.853 1.00 93.38 97 ALA A CA 1
ATOM 753 C C . ALA A 1 97 ? -13.175 9.783 -3.235 1.00 93.38 97 ALA A C 1
ATOM 755 O O . ALA A 1 97 ? -13.325 8.935 -4.115 1.00 93.38 97 ALA A O 1
ATOM 756 N N . ALA A 1 98 ? -12.458 10.893 -3.439 1.00 93.31 98 ALA A N 1
ATOM 757 C CA . ALA A 1 98 ? -11.742 11.170 -4.680 1.00 93.31 98 ALA A CA 1
ATOM 758 C C . ALA A 1 98 ? -10.601 10.168 -4.900 1.00 93.31 98 ALA A C 1
ATOM 760 O O . ALA A 1 98 ? -10.517 9.574 -5.973 1.00 93.31 98 ALA A O 1
ATOM 761 N N . GLN A 1 99 ? -9.789 9.915 -3.870 1.00 91.94 99 GLN A N 1
ATOM 762 C CA . GLN A 1 99 ? -8.703 8.939 -3.930 1.00 91.94 99 GLN A CA 1
ATOM 763 C C . GLN A 1 99 ? -9.232 7.525 -4.183 1.00 91.94 99 GLN A C 1
ATOM 765 O O . GLN A 1 99 ? -8.668 6.782 -4.986 1.00 91.94 99 GLN A O 1
ATOM 770 N N . GLN A 1 100 ? -10.332 7.144 -3.529 1.00 91.94 100 GLN A N 1
ATOM 771 C CA . GLN A 1 100 ? -10.972 5.854 -3.757 1.00 91.94 100 GLN A CA 1
ATOM 772 C C . GLN A 1 100 ? -11.484 5.737 -5.196 1.00 91.94 100 GLN A C 1
ATOM 774 O O . GLN A 1 100 ? -11.225 4.731 -5.853 1.00 91.94 100 GLN A O 1
ATOM 779 N N . ALA A 1 101 ? -12.176 6.760 -5.704 1.00 92.25 101 ALA A N 1
ATOM 780 C CA . ALA A 1 101 ? -12.678 6.766 -7.074 1.00 92.25 101 ALA A CA 1
ATOM 781 C C . ALA A 1 101 ? -11.541 6.689 -8.106 1.00 92.25 101 ALA A C 1
ATOM 783 O O . ALA A 1 101 ? -11.669 5.976 -9.103 1.00 92.25 101 ALA A O 1
ATOM 784 N N . GLU A 1 102 ? -10.427 7.383 -7.863 1.00 90.31 102 GLU A N 1
ATOM 785 C CA . GLU A 1 102 ? -9.240 7.315 -8.714 1.00 90.31 102 GLU A CA 1
ATOM 786 C C . GLU A 1 102 ? -8.609 5.921 -8.688 1.00 90.31 102 GLU A C 1
ATOM 788 O O . GLU A 1 102 ? -8.397 5.333 -9.747 1.00 90.31 102 GLU A O 1
ATOM 793 N N . ASN A 1 103 ? -8.418 5.333 -7.506 1.00 89.94 103 ASN A N 1
ATOM 794 C CA . ASN A 1 103 ? -7.895 3.974 -7.370 1.00 89.94 103 ASN A CA 1
ATOM 795 C C . ASN A 1 103 ? -8.793 2.947 -8.075 1.00 89.94 103 ASN A C 1
ATOM 797 O O . ASN A 1 103 ? -8.302 2.094 -8.811 1.00 89.94 103 ASN A O 1
ATOM 801 N N . GLU A 1 104 ? -10.112 3.038 -7.896 1.00 91.50 104 GLU A N 1
ATOM 802 C CA . GLU A 1 104 ? -11.069 2.166 -8.582 1.00 91.50 104 GLU A CA 1
ATOM 803 C C . GLU A 1 104 ? -11.029 2.342 -10.101 1.00 91.50 104 GLU A C 1
ATOM 805 O O . GLU A 1 104 ? -11.189 1.368 -10.839 1.00 91.50 104 GLU A O 1
ATOM 810 N N . HIS A 1 105 ? -10.837 3.571 -10.583 1.00 90.81 105 HIS A N 1
ATOM 811 C CA . HIS A 1 105 ? -10.683 3.834 -12.006 1.00 90.81 105 HIS A CA 1
ATOM 812 C C . HIS A 1 105 ? -9.399 3.195 -12.538 1.00 90.81 105 HIS A C 1
ATOM 814 O O . HIS A 1 105 ? -9.484 2.409 -13.476 1.00 90.81 105 HIS A O 1
ATOM 820 N N . VAL A 1 106 ? -8.250 3.433 -11.895 1.00 91.19 106 VAL A N 1
ATOM 821 C CA . VAL A 1 106 ? -6.957 2.821 -12.252 1.00 91.19 106 VAL A CA 1
ATOM 822 C C . VAL A 1 106 ? -7.073 1.302 -12.328 1.00 91.19 106 VAL A C 1
ATOM 824 O O . VAL A 1 106 ? -6.705 0.708 -13.338 1.00 91.19 106 VAL A O 1
ATOM 827 N N . GLN A 1 107 ? -7.646 0.670 -11.302 1.00 90.94 107 GLN A N 1
ATOM 828 C CA . GLN A 1 107 ? -7.828 -0.783 -11.266 1.00 90.94 107 GLN A CA 1
ATOM 829 C C . GLN A 1 107 ? -8.682 -1.289 -12.434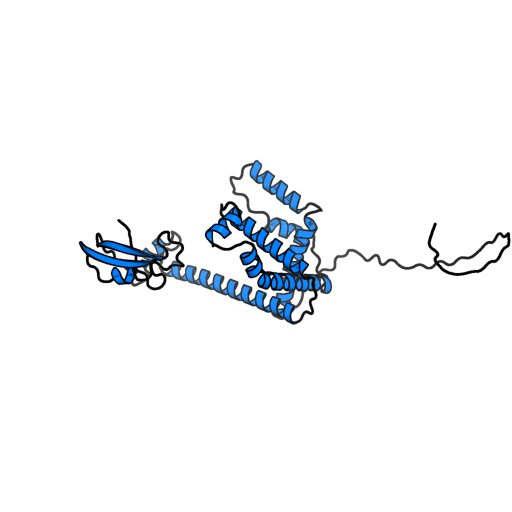 1.00 90.94 107 GLN A C 1
ATOM 831 O O . GLN A 1 107 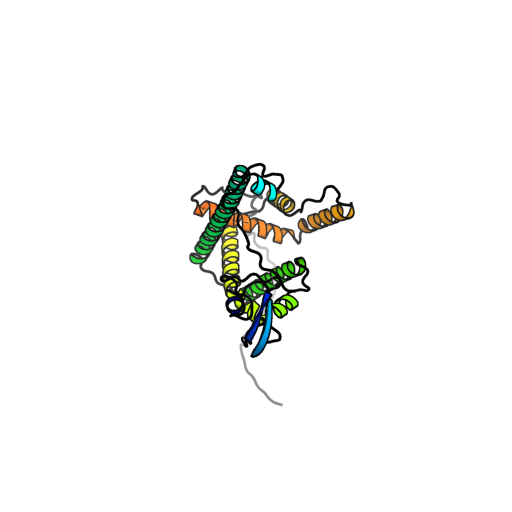? -8.343 -2.297 -13.048 1.00 90.94 107 GLN A O 1
ATOM 836 N N . LYS A 1 108 ? -9.759 -0.577 -12.790 1.00 92.06 108 LYS A N 1
ATOM 837 C CA . LYS A 1 108 ? -10.598 -0.942 -13.942 1.00 92.06 108 LYS A CA 1
ATOM 838 C C . LYS A 1 108 ? -9.842 -0.835 -15.261 1.00 92.06 108 LYS A C 1
ATOM 840 O O . LYS A 1 108 ? -9.944 -1.755 -16.062 1.00 92.06 108 LYS A O 1
ATOM 845 N N . VAL A 1 109 ? -9.078 0.237 -15.480 1.00 93.06 109 VAL A N 1
ATOM 846 C CA . VAL A 1 109 ? -8.329 0.394 -16.738 1.00 93.06 109 VAL A CA 1
ATOM 847 C C . VAL A 1 109 ? -7.221 -0.659 -16.851 1.00 93.06 109 VAL A C 1
ATOM 849 O O . VAL A 1 109 ? -7.032 -1.239 -17.916 1.00 93.06 109 VAL A O 1
ATOM 852 N N . LEU A 1 110 ? -6.524 -0.971 -15.753 1.00 91.69 110 LEU A N 1
ATOM 853 C CA . LEU A 1 110 ? -5.523 -2.044 -15.738 1.00 91.69 110 LEU A CA 1
ATOM 854 C C . LEU A 1 110 ? -6.146 -3.419 -15.999 1.00 91.69 110 LEU A C 1
ATOM 856 O O . LEU A 1 110 ? -5.577 -4.212 -16.744 1.00 91.69 110 LEU A O 1
ATOM 860 N N . GLN A 1 111 ? -7.323 -3.694 -15.434 1.00 91.25 111 GLN A N 1
ATOM 861 C CA . GLN A 1 111 ? -8.039 -4.935 -15.719 1.00 91.25 111 GLN A CA 1
ATOM 862 C C . GLN A 1 111 ? -8.466 -5.011 -17.189 1.00 91.25 111 GLN A C 1
ATOM 864 O O . GLN A 1 111 ? -8.269 -6.043 -17.822 1.00 91.25 111 GLN A O 1
ATOM 869 N N . GLU A 1 112 ? -8.989 -3.921 -17.758 1.00 91.69 112 GLU A N 1
ATOM 870 C CA . GLU A 1 112 ? -9.338 -3.870 -19.181 1.00 91.69 112 GLU A CA 1
ATOM 871 C C . GLU A 1 112 ? -8.115 -4.099 -20.080 1.00 91.69 112 GLU A C 1
ATOM 873 O O . GLU A 1 112 ? -8.233 -4.811 -21.075 1.00 91.69 112 GLU A O 1
ATOM 878 N N . LEU A 1 113 ? -6.938 -3.568 -19.720 1.00 90.25 113 LEU A N 1
ATOM 879 C CA . LEU A 1 113 ? -5.683 -3.835 -20.434 1.00 90.25 113 LEU A CA 1
ATOM 880 C C . LEU A 1 113 ? -5.345 -5.327 -20.449 1.00 90.25 113 LEU A C 1
ATOM 882 O O . LEU A 1 113 ? -4.965 -5.866 -21.489 1.00 90.25 113 LEU A O 1
ATOM 886 N N . VAL A 1 114 ? -5.470 -5.995 -19.305 1.00 91.19 114 VAL A N 1
ATOM 887 C CA . VAL A 1 114 ? -5.217 -7.434 -19.201 1.00 91.19 114 VAL A CA 1
ATOM 888 C C . VAL A 1 114 ? -6.237 -8.222 -20.022 1.00 91.19 114 VAL A C 1
ATOM 890 O O . VAL A 1 114 ? -5.848 -9.119 -20.764 1.00 91.19 114 VAL A O 1
ATOM 893 N N . ASP A 1 115 ? -7.517 -7.854 -19.962 1.00 90.56 115 ASP A N 1
ATOM 894 C CA . ASP A 1 115 ? -8.602 -8.555 -20.659 1.00 90.56 115 ASP A CA 1
ATOM 895 C C . ASP A 1 115 ? -8.472 -8.500 -22.194 1.00 90.56 115 ASP A C 1
ATOM 897 O O . ASP A 1 115 ? -8.931 -9.413 -22.887 1.00 90.56 115 ASP A O 1
ATOM 901 N N . ILE A 1 116 ? -7.857 -7.444 -22.744 1.00 90.38 116 ILE A N 1
ATOM 902 C CA . ILE A 1 116 ? -7.579 -7.321 -24.187 1.00 90.38 116 ILE A CA 1
ATOM 903 C C . ILE A 1 116 ? -6.231 -7.926 -24.607 1.00 90.38 116 ILE A C 1
ATOM 905 O O . ILE A 1 116 ? -5.941 -7.972 -25.805 1.00 90.38 116 ILE A O 1
ATOM 909 N N . SER A 1 117 ? -5.405 -8.357 -23.651 1.00 88.81 117 SER A N 1
ATOM 910 C CA . SER A 1 117 ? -4.047 -8.847 -23.892 1.00 88.81 117 SER A CA 1
ATOM 911 C C . SER A 1 117 ? -3.989 -10.376 -23.921 1.00 88.81 117 SER A C 1
ATOM 913 O O . SER A 1 117 ? -4.510 -11.057 -23.042 1.00 88.81 117 SER A O 1
ATOM 915 N N . ASP A 1 118 ? -3.274 -10.935 -24.900 1.00 88.50 118 ASP A N 1
ATOM 916 C CA . ASP A 1 118 ? -2.982 -12.371 -24.968 1.00 88.50 118 ASP A CA 1
ATOM 917 C C . ASP A 1 118 ? -1.633 -12.669 -24.290 1.00 88.50 118 ASP A C 1
ATOM 919 O O . ASP A 1 118 ? -0.568 -12.553 -24.901 1.00 88.50 118 ASP A O 1
ATOM 923 N N . LEU A 1 119 ? -1.672 -13.056 -23.011 1.00 89.00 119 LEU A N 1
ATOM 924 C CA . LEU A 1 119 ? -0.477 -13.277 -22.190 1.00 89.00 119 LEU A CA 1
ATOM 925 C C . LEU A 1 119 ? -0.134 -14.767 -22.049 1.00 89.00 119 LEU A C 1
ATOM 927 O O . LEU A 1 119 ? -0.987 -15.603 -21.752 1.00 89.00 119 LEU A O 1
ATOM 931 N N . ALA A 1 120 ? 1.150 -15.098 -22.204 1.00 88.12 120 ALA A N 1
ATOM 932 C CA . ALA A 1 120 ? 1.682 -16.434 -21.952 1.00 88.12 120 ALA A CA 1
ATOM 933 C C . ALA A 1 120 ? 2.927 -16.349 -21.064 1.00 88.12 120 ALA A C 1
ATOM 935 O O . ALA A 1 120 ? 3.935 -15.758 -21.446 1.00 88.12 120 ALA A O 1
ATOM 936 N N . TYR A 1 121 ? 2.870 -16.977 -19.891 1.00 89.00 121 TYR A N 1
ATOM 937 C CA . TYR A 1 121 ? 3.962 -16.987 -18.921 1.00 89.00 121 TYR A CA 1
ATOM 938 C C . TYR A 1 121 ? 4.122 -18.378 -18.288 1.00 89.00 121 TYR A C 1
ATOM 940 O O . TYR A 1 121 ? 3.149 -19.128 -18.159 1.00 89.00 121 TYR A O 1
ATOM 948 N N . PRO A 1 122 ? 5.353 -18.780 -17.922 1.00 91.81 122 PRO A N 1
ATOM 949 C CA . PRO A 1 122 ? 5.581 -20.050 -17.245 1.00 91.81 122 PRO A CA 1
ATOM 950 C C . PRO A 1 122 ? 5.017 -20.005 -15.812 1.00 91.81 122 PRO A C 1
ATOM 952 O O . PRO A 1 122 ? 5.098 -18.957 -15.175 1.00 91.81 122 PRO A O 1
ATOM 955 N N . PRO A 1 123 ? 4.553 -21.134 -15.239 1.00 88.56 123 PRO A N 1
ATOM 956 C CA . PRO A 1 123 ? 4.061 -21.177 -13.853 1.00 88.56 123 PRO A CA 1
ATOM 957 C C . PRO A 1 123 ? 5.077 -20.663 -12.824 1.00 88.56 123 PRO A C 1
ATOM 959 O O . PRO A 1 123 ? 4.709 -20.035 -11.841 1.00 88.56 123 PRO A O 1
ATOM 962 N N . VAL A 1 124 ? 6.370 -20.856 -13.103 1.00 93.50 124 VAL A N 1
ATOM 963 C CA . VAL A 1 124 ? 7.475 -20.369 -12.263 1.00 93.50 124 VAL A CA 1
ATOM 964 C C . VAL A 1 124 ? 7.456 -18.842 -12.110 1.00 93.50 124 VAL A C 1
ATOM 966 O O . VAL A 1 124 ? 7.902 -18.335 -11.088 1.00 93.50 124 VAL A O 1
ATOM 969 N N . ALA A 1 125 ? 6.932 -18.096 -13.089 1.00 92.19 125 ALA A N 1
ATOM 970 C CA . ALA A 1 125 ? 6.812 -16.643 -12.979 1.00 92.19 125 ALA A CA 1
ATOM 971 C C . ALA A 1 125 ? 5.815 -16.233 -11.881 1.00 92.19 125 ALA A C 1
ATOM 973 O O . ALA A 1 125 ? 6.071 -15.279 -11.154 1.00 92.19 125 ALA A O 1
ATOM 974 N N . VAL A 1 126 ? 4.733 -16.997 -11.706 1.00 93.12 126 VAL A N 1
ATOM 975 C CA . VAL A 1 126 ? 3.757 -16.773 -10.628 1.00 93.12 126 VAL A CA 1
ATOM 976 C C . VAL A 1 126 ? 4.397 -17.050 -9.270 1.00 93.12 126 VAL A C 1
ATOM 978 O O . VAL A 1 126 ? 4.243 -16.261 -8.344 1.00 93.12 126 VAL A O 1
ATOM 981 N N . ASP A 1 127 ? 5.177 -18.129 -9.153 1.00 92.88 127 ASP A N 1
ATOM 982 C CA . ASP A 1 127 ? 5.877 -18.458 -7.905 1.00 92.88 127 ASP A CA 1
ATOM 983 C C . ASP A 1 127 ? 6.881 -17.365 -7.495 1.00 92.88 127 ASP A C 1
ATOM 985 O O . ASP A 1 127 ? 6.981 -17.033 -6.312 1.00 92.88 127 ASP A O 1
ATOM 989 N N . LEU A 1 128 ? 7.584 -16.770 -8.467 1.00 93.38 128 LEU A N 1
ATOM 990 C CA . LEU A 1 128 ? 8.494 -15.645 -8.229 1.00 93.38 128 LEU A CA 1
ATOM 991 C C . LEU A 1 128 ? 7.756 -14.391 -7.746 1.00 93.38 128 LEU A C 1
ATOM 993 O O . LEU A 1 128 ? 8.272 -13.688 -6.871 1.00 93.38 128 LEU A O 1
ATOM 997 N N . GLU A 1 129 ? 6.561 -14.121 -8.274 1.00 92.81 129 GLU A N 1
ATOM 998 C CA . GLU A 1 129 ? 5.759 -12.982 -7.825 1.00 92.81 129 GLU A CA 1
ATOM 999 C C . GLU A 1 129 ? 5.190 -13.214 -6.422 1.00 92.81 129 GLU A C 1
ATOM 1001 O O . GLU A 1 129 ? 5.272 -12.331 -5.569 1.00 92.81 129 GLU A O 1
ATOM 1006 N N . ILE A 1 130 ? 4.745 -14.436 -6.110 1.00 94.25 130 ILE A N 1
ATOM 1007 C CA . ILE A 1 130 ? 4.370 -14.813 -4.739 1.00 94.25 130 ILE A CA 1
ATOM 1008 C C . ILE A 1 130 ? 5.556 -14.594 -3.786 1.00 94.25 130 ILE A C 1
ATOM 1010 O O . ILE A 1 130 ? 5.392 -14.004 -2.717 1.00 94.25 130 ILE A O 1
ATOM 1014 N N . ASP A 1 131 ? 6.771 -15.003 -4.166 1.00 93.25 131 ASP A N 1
ATOM 1015 C CA . ASP A 1 131 ? 7.978 -14.768 -3.362 1.00 93.25 131 ASP A CA 1
ATOM 1016 C C . ASP A 1 131 ? 8.278 -13.275 -3.167 1.00 93.25 131 ASP A C 1
ATOM 1018 O O . ASP A 1 131 ? 8.816 -12.871 -2.129 1.00 93.25 131 ASP A O 1
ATOM 1022 N N . ARG A 1 132 ? 7.961 -12.433 -4.155 1.00 91.19 132 ARG A N 1
ATOM 1023 C CA . ARG A 1 132 ? 8.089 -10.976 -4.049 1.00 91.19 132 ARG A CA 1
ATOM 1024 C C . ARG A 1 132 ? 7.063 -10.403 -3.073 1.00 91.19 132 ARG A C 1
ATOM 1026 O O . ARG A 1 132 ? 7.452 -9.678 -2.157 1.00 91.19 132 ARG A O 1
ATOM 1033 N N . LEU A 1 133 ? 5.790 -10.779 -3.201 1.00 90.69 133 LEU A N 1
ATOM 1034 C CA . LEU A 1 133 ? 4.709 -10.339 -2.314 1.00 90.69 133 LEU A CA 1
ATOM 1035 C C . LEU A 1 133 ? 4.960 -10.745 -0.857 1.00 90.69 133 LEU A C 1
ATOM 1037 O O . LEU A 1 133 ? 4.838 -9.913 0.045 1.00 90.69 133 LEU A O 1
ATOM 1041 N N . VAL A 1 134 ? 5.400 -11.987 -0.626 1.00 91.88 134 VAL A N 1
ATOM 1042 C CA . VAL A 1 134 ? 5.759 -12.486 0.710 1.00 91.88 134 VAL A CA 1
ATOM 1043 C C . VAL A 1 134 ? 6.923 -11.686 1.299 1.00 91.88 1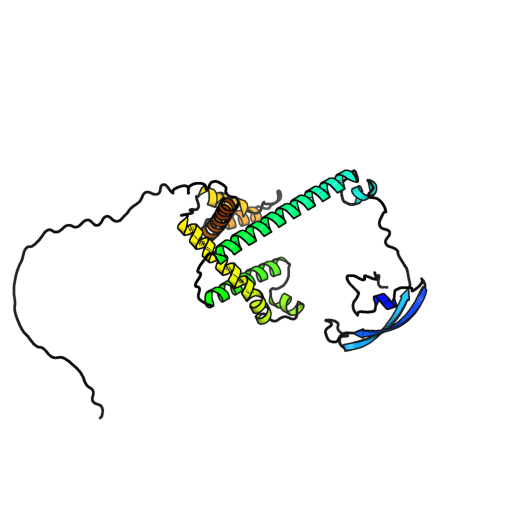34 VAL A C 1
ATOM 1045 O O . VAL A 1 134 ? 6.847 -11.265 2.452 1.00 91.88 134 VAL A O 1
ATOM 1048 N N . ARG A 1 135 ? 7.982 -11.410 0.523 1.00 91.19 135 ARG A N 1
ATOM 1049 C CA . ARG A 1 135 ? 9.112 -10.584 0.991 1.00 91.19 135 ARG A CA 1
ATOM 1050 C C . ARG A 1 135 ? 8.687 -9.157 1.330 1.00 91.19 135 ARG A C 1
ATOM 1052 O O . ARG A 1 135 ? 9.083 -8.637 2.370 1.00 91.19 135 ARG A O 1
ATOM 1059 N N . ASN A 1 136 ? 7.858 -8.537 0.493 1.00 88.69 136 ASN A N 1
ATOM 1060 C CA . ASN A 1 136 ? 7.339 -7.190 0.738 1.00 88.69 136 ASN A CA 1
ATOM 1061 C C . ASN A 1 136 ? 6.489 -7.133 2.011 1.00 88.69 136 ASN A C 1
ATOM 1063 O O . ASN A 1 136 ? 6.538 -6.161 2.768 1.00 88.69 136 ASN A O 1
ATOM 1067 N N . PHE A 1 137 ? 5.708 -8.178 2.270 1.00 89.31 137 PHE A N 1
ATOM 1068 C CA . PHE A 1 137 ? 4.932 -8.280 3.495 1.00 89.31 137 PHE A CA 1
ATOM 1069 C C . PHE A 1 137 ? 5.811 -8.536 4.729 1.00 89.31 137 PHE A C 1
ATOM 1071 O O . PHE A 1 137 ? 5.631 -7.849 5.733 1.00 89.31 137 PHE A O 1
ATOM 1078 N N . ASP A 1 138 ? 6.823 -9.406 4.642 1.00 90.00 138 ASP A N 1
ATOM 1079 C CA . ASP A 1 138 ? 7.801 -9.629 5.721 1.00 90.00 138 ASP A CA 1
ATOM 1080 C C . ASP A 1 138 ? 8.534 -8.332 6.103 1.00 90.00 138 ASP A C 1
ATOM 1082 O O . ASP A 1 138 ? 8.658 -8.015 7.287 1.00 90.00 138 ASP A O 1
ATOM 1086 N N . MET A 1 139 ? 8.939 -7.518 5.120 1.00 88.88 139 MET A N 1
ATOM 1087 C CA . MET A 1 139 ? 9.545 -6.206 5.382 1.00 88.88 139 MET A CA 1
ATOM 1088 C C . MET A 1 139 ? 8.599 -5.270 6.146 1.00 88.88 139 MET A C 1
ATOM 1090 O O . MET A 1 139 ? 9.018 -4.654 7.127 1.00 88.88 139 MET A O 1
ATOM 1094 N N . ARG A 1 140 ? 7.320 -5.194 5.754 1.00 87.19 140 ARG A N 1
ATOM 1095 C CA . ARG A 1 140 ? 6.311 -4.380 6.458 1.00 87.19 140 ARG A CA 1
ATOM 1096 C C . ARG A 1 140 ? 6.060 -4.879 7.881 1.00 87.19 140 ARG A C 1
ATOM 1098 O O . ARG A 1 140 ? 5.998 -4.081 8.811 1.00 87.19 140 ARG A O 1
ATOM 1105 N N . ILE A 1 141 ? 5.979 -6.193 8.074 1.00 88.12 141 ILE A N 1
ATOM 1106 C CA . ILE A 1 141 ? 5.841 -6.824 9.395 1.00 88.12 141 ILE A CA 1
ATOM 1107 C C . ILE A 1 141 ? 7.016 -6.457 10.306 1.00 88.12 141 ILE A C 1
ATOM 1109 O O . ILE A 1 141 ? 6.808 -6.060 11.455 1.00 88.12 141 ILE A O 1
ATOM 1113 N N . ARG A 1 142 ? 8.247 -6.524 9.789 1.00 88.50 142 ARG A N 1
ATOM 1114 C CA . ARG A 1 142 ? 9.447 -6.126 10.539 1.00 88.50 142 ARG A CA 1
ATOM 1115 C C . ARG A 1 142 ? 9.430 -4.648 10.914 1.00 88.50 142 ARG A C 1
ATOM 1117 O O . ARG A 1 142 ? 9.810 -4.309 12.032 1.00 88.50 142 ARG A O 1
ATOM 1124 N N . GLN A 1 143 ? 8.959 -3.778 10.020 1.00 86.50 143 GLN A N 1
ATOM 1125 C CA . GLN A 1 143 ? 8.798 -2.348 10.311 1.00 86.50 143 GLN A CA 1
ATOM 1126 C C . GLN A 1 143 ? 7.760 -2.088 11.413 1.00 86.50 143 GLN A C 1
ATOM 1128 O O . GLN A 1 143 ? 7.944 -1.179 12.216 1.00 86.50 143 GLN A O 1
ATOM 1133 N N . MET A 1 144 ? 6.723 -2.925 11.521 1.00 85.44 144 MET A N 1
ATOM 1134 C CA . MET A 1 144 ? 5.749 -2.888 12.622 1.00 85.44 144 MET A CA 1
ATOM 1135 C C . MET A 1 144 ? 6.289 -3.464 13.949 1.00 85.44 144 MET A C 1
ATOM 1137 O O . MET A 1 144 ? 5.565 -3.506 14.942 1.00 85.44 144 MET A O 1
ATOM 1141 N N . GLY A 1 145 ? 7.554 -3.899 13.999 1.00 85.00 145 GLY A N 1
ATOM 1142 C CA . GLY A 1 145 ? 8.211 -4.396 15.212 1.00 85.00 145 GLY A CA 1
ATOM 1143 C C . GLY A 1 145 ? 8.006 -5.887 15.499 1.00 85.00 145 GLY A C 1
ATOM 1144 O O . GLY A 1 145 ? 8.397 -6.361 16.567 1.00 85.00 145 GLY A O 1
ATOM 1145 N N . LEU A 1 146 ? 7.420 -6.638 14.566 1.00 85.69 146 LEU A N 1
ATOM 1146 C CA . LEU A 1 146 ? 7.315 -8.097 14.646 1.00 85.69 146 LEU A CA 1
ATOM 1147 C C . LEU A 1 146 ? 8.616 -8.756 14.155 1.00 85.69 146 LEU A C 1
ATOM 1149 O O . LEU A 1 146 ? 9.345 -8.201 13.334 1.00 85.69 146 LEU A O 1
ATOM 1153 N N . GLN A 1 147 ? 8.928 -9.960 14.645 1.00 81.44 147 GLN A N 1
ATOM 1154 C CA . GLN A 1 147 ? 10.199 -10.640 14.328 1.00 81.44 147 GLN A CA 1
ATOM 1155 C C . GLN A 1 147 ? 10.266 -11.198 12.892 1.00 81.44 147 GLN A C 1
ATOM 1157 O O . GLN A 1 147 ? 11.342 -11.586 12.426 1.00 81.44 147 GLN A O 1
ATOM 1162 N N . GLY A 1 148 ? 9.139 -11.181 12.177 1.00 84.00 148 GLY A N 1
ATOM 1163 C CA . GLY A 1 148 ? 9.008 -11.582 10.781 1.00 84.00 148 GLY A CA 1
ATOM 1164 C C . GLY A 1 148 ? 7.708 -12.339 10.524 1.00 84.00 148 GLY A C 1
ATOM 1165 O O . GLY A 1 148 ? 6.851 -12.458 11.404 1.00 84.00 148 GLY A O 1
ATOM 1166 N N . MET A 1 149 ? 7.588 -12.862 9.308 1.00 82.94 149 MET A N 1
ATOM 1167 C CA . MET A 1 149 ? 6.435 -13.620 8.817 1.00 82.94 149 MET A CA 1
ATOM 1168 C C . MET A 1 149 ? 6.019 -14.778 9.743 1.00 82.94 149 MET A C 1
ATOM 1170 O O . MET A 1 149 ? 4.832 -15.003 9.951 1.00 82.94 149 MET A O 1
ATOM 1174 N N . GLU A 1 150 ? 6.983 -15.493 10.328 1.00 83.88 150 GLU A N 1
ATOM 1175 C CA . GLU A 1 150 ? 6.737 -16.670 11.179 1.00 83.88 150 GLU A CA 1
ATOM 1176 C C . GLU A 1 150 ? 5.871 -16.329 12.398 1.00 83.88 150 GLU A C 1
ATOM 1178 O O . GLU A 1 150 ? 4.885 -17.007 12.671 1.00 83.88 150 GLU A O 1
ATOM 1183 N N . GLN A 1 151 ? 6.176 -15.222 13.079 1.00 83.62 151 GLN A N 1
ATOM 1184 C CA . GLN A 1 151 ? 5.410 -14.771 14.240 1.00 83.62 151 GLN A CA 1
ATOM 1185 C C . GLN A 1 151 ? 3.987 -14.344 13.853 1.00 83.62 151 GLN A C 1
ATOM 1187 O O . GLN A 1 151 ? 3.043 -14.586 14.600 1.00 83.62 151 GLN A O 1
ATOM 1192 N N . TYR A 1 152 ? 3.824 -13.721 12.683 1.00 85.00 152 TYR A N 1
ATOM 1193 C CA . TYR A 1 152 ? 2.507 -13.347 12.167 1.00 85.00 152 TYR A CA 1
ATOM 1194 C C . TYR A 1 152 ? 1.649 -14.583 11.865 1.00 85.00 152 TYR A C 1
ATOM 1196 O O . TYR A 1 152 ? 0.489 -14.634 12.266 1.00 85.00 152 TYR A O 1
ATOM 1204 N N . LEU A 1 153 ? 2.234 -15.593 11.219 1.00 86.94 153 LEU A N 1
ATOM 1205 C CA . LEU A 1 153 ? 1.560 -16.849 10.887 1.00 86.94 153 LEU A CA 1
ATOM 1206 C C . LEU A 1 153 ? 1.179 -17.660 12.136 1.00 86.94 153 LEU A C 1
ATOM 1208 O O . LEU A 1 153 ? 0.088 -18.224 12.197 1.00 86.94 153 LEU A O 1
ATOM 1212 N N . GLU A 1 154 ? 2.023 -17.660 13.174 1.00 85.69 154 GLU A N 1
ATOM 1213 C CA . GLU A 1 154 ? 1.683 -18.254 14.476 1.00 85.69 154 GLU A CA 1
ATOM 1214 C C . GLU A 1 154 ? 0.485 -17.557 15.139 1.00 85.69 154 GLU A C 1
ATOM 1216 O O . GLU A 1 154 ? -0.364 -18.222 15.732 1.00 85.69 154 GLU A O 1
ATOM 1221 N N . MET A 1 155 ? 0.395 -16.228 15.027 1.00 84.38 155 MET A N 1
ATOM 1222 C CA . MET A 1 155 ? -0.724 -15.452 15.569 1.00 84.38 155 MET A CA 1
ATOM 1223 C C . MET A 1 155 ? -2.017 -15.636 14.768 1.00 84.38 155 MET A C 1
ATOM 1225 O O . MET A 1 155 ? -3.094 -15.623 15.361 1.00 84.38 155 MET A O 1
ATOM 1229 N N . SER A 1 156 ? -1.928 -15.797 13.443 1.00 82.88 156 SER A N 1
ATOM 1230 C CA . SER A 1 156 ? -3.090 -16.022 12.575 1.00 82.88 156 SER A CA 1
ATOM 1231 C C . SER A 1 156 ? -3.526 -17.489 12.502 1.00 82.88 156 SER A C 1
ATOM 1233 O O . SER A 1 156 ? -4.599 -17.779 11.976 1.00 82.88 156 SER A O 1
ATOM 1235 N N . GLY A 1 157 ? -2.717 -18.418 13.024 1.00 86.69 157 GLY A N 1
ATOM 1236 C CA . GLY A 1 157 ? -2.989 -19.854 12.974 1.00 86.69 157 GLY A CA 1
ATOM 1237 C C . GLY A 1 157 ? -2.905 -20.451 11.565 1.00 86.69 157 GLY A C 1
ATOM 1238 O O . GLY A 1 157 ? -3.473 -21.515 11.327 1.00 86.69 157 GLY A O 1
ATOM 1239 N N . GLN A 1 158 ? -2.225 -19.780 10.632 1.00 86.94 158 GLN A N 1
ATOM 1240 C CA . GLN A 1 158 ? -2.077 -20.213 9.239 1.00 86.94 158 GLN A CA 1
ATOM 1241 C C . GLN A 1 158 ? -0.661 -20.722 8.963 1.00 86.94 158 GLN A C 1
ATOM 1243 O O . GLN A 1 158 ? 0.302 -20.290 9.594 1.00 86.94 158 GLN A O 1
ATOM 1248 N N . THR A 1 159 ? -0.510 -21.631 7.999 1.00 89.94 159 THR A N 1
ATOM 1249 C CA . THR A 1 159 ? 0.818 -22.027 7.508 1.00 89.94 159 THR A CA 1
ATOM 1250 C C . THR A 1 159 ? 1.305 -21.078 6.412 1.00 89.94 159 THR A C 1
ATOM 1252 O O . THR A 1 159 ? 0.522 -20.339 5.810 1.00 89.94 159 THR A O 1
ATOM 1255 N N . ILE A 1 160 ? 2.612 -21.091 6.126 1.00 87.56 160 ILE A N 1
ATOM 1256 C CA . ILE A 1 160 ? 3.159 -20.300 5.017 1.00 87.56 160 ILE A CA 1
ATOM 1257 C C . ILE A 1 160 ? 2.613 -20.797 3.674 1.00 87.56 160 ILE A C 1
ATOM 1259 O O . ILE A 1 160 ? 2.386 -19.994 2.775 1.00 87.56 160 ILE A O 1
ATOM 1263 N N . GLU A 1 161 ? 2.356 -22.097 3.539 1.00 90.00 161 GLU A N 1
ATOM 1264 C CA . GLU A 1 161 ? 1.752 -22.688 2.349 1.00 90.00 161 GLU A CA 1
ATOM 1265 C C . GLU A 1 161 ? 0.325 -22.177 2.127 1.00 90.00 161 GLU A C 1
ATOM 1267 O O . GLU A 1 161 ? 0.008 -21.759 1.014 1.00 90.00 161 GLU A O 1
ATOM 1272 N N . ASP A 1 162 ? -0.501 -22.131 3.178 1.00 89.88 162 ASP A N 1
ATOM 1273 C CA . ASP A 1 162 ? -1.867 -21.595 3.091 1.00 89.88 162 ASP A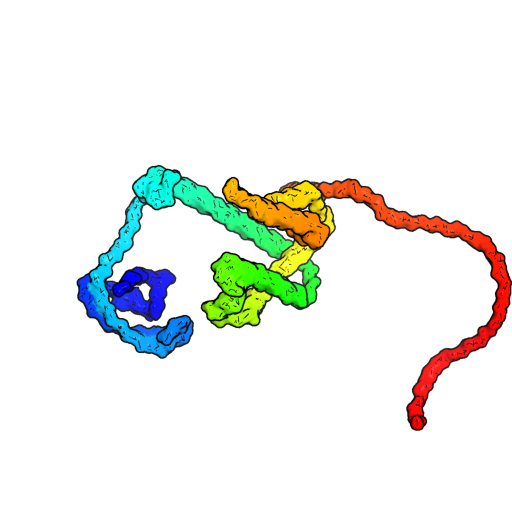 CA 1
ATOM 1274 C C . ASP A 1 162 ? -1.855 -20.112 2.699 1.00 89.88 162 ASP A C 1
ATOM 1276 O O . ASP A 1 162 ? -2.633 -19.673 1.849 1.00 89.88 162 ASP A O 1
ATOM 1280 N N . TYR A 1 163 ? -0.929 -19.340 3.274 1.00 89.50 163 TYR A N 1
ATOM 1281 C CA . TYR A 1 163 ? -0.763 -17.931 2.935 1.00 89.50 163 TYR A CA 1
ATOM 1282 C C . TYR A 1 163 ? -0.340 -17.743 1.472 1.00 89.50 163 TYR A C 1
ATOM 1284 O O . TYR A 1 163 ? -0.926 -16.937 0.752 1.00 89.50 163 TYR A O 1
ATOM 1292 N N . ARG A 1 164 ? 0.629 -18.526 0.988 1.00 92.56 164 ARG A N 1
ATOM 1293 C CA . ARG A 1 164 ? 1.064 -18.485 -0.417 1.00 92.56 164 ARG A CA 1
ATOM 1294 C C . ARG A 1 164 ? -0.047 -18.873 -1.385 1.00 92.56 164 ARG A C 1
ATOM 1296 O O . ARG A 1 164 ? -0.156 -18.259 -2.440 1.00 92.56 164 ARG A O 1
ATOM 1303 N N . GLU A 1 165 ? -0.864 -19.864 -1.036 1.00 92.50 165 GLU A N 1
ATOM 1304 C CA . GLU A 1 165 ? -2.018 -20.255 -1.846 1.00 92.50 165 GLU A CA 1
ATOM 1305 C C . GLU A 1 165 ? -3.038 -19.116 -1.931 1.00 92.50 165 GLU A C 1
ATOM 1307 O O . GLU A 1 165 ? -3.525 -18.812 -3.017 1.00 92.50 165 GLU A O 1
ATOM 1312 N N . SER A 1 166 ? -3.297 -18.429 -0.812 1.00 90.44 166 SER A N 1
ATOM 1313 C CA . SER A 1 166 ? -4.206 -17.277 -0.789 1.00 90.44 166 SER A CA 1
ATOM 1314 C C . SER A 1 166 ? -3.733 -16.116 -1.672 1.00 90.44 166 SER A C 1
ATOM 1316 O O . SER A 1 166 ? -4.557 -15.398 -2.226 1.00 90.44 166 SER A O 1
ATOM 1318 N N . LEU A 1 167 ? -2.416 -15.972 -1.857 1.00 92.06 167 LEU A N 1
ATOM 1319 C CA . LEU A 1 167 ? -1.818 -14.939 -2.703 1.00 92.06 167 LEU A CA 1
ATOM 1320 C C . LEU A 1 167 ? -1.768 -15.308 -4.186 1.00 92.06 167 LEU A C 1
ATOM 1322 O O . LEU A 1 167 ? -1.443 -14.444 -4.995 1.00 92.06 167 LEU A O 1
ATOM 1326 N N . ARG A 1 168 ? -2.032 -16.562 -4.572 1.00 92.12 168 ARG A N 1
ATOM 1327 C CA . ARG A 1 168 ? -1.801 -17.007 -5.954 1.00 92.12 168 ARG A CA 1
ATOM 1328 C C . ARG A 1 168 ? -2.656 -16.244 -6.963 1.00 92.12 168 ARG A C 1
ATOM 1330 O O . ARG A 1 168 ? -2.126 -15.817 -7.981 1.00 92.12 168 ARG A O 1
ATOM 1337 N N . GLU A 1 169 ? -3.943 -16.047 -6.678 1.00 91.69 169 GLU A N 1
ATOM 1338 C CA . GLU A 1 169 ? -4.841 -15.315 -7.582 1.00 91.69 169 GLU A CA 1
ATOM 1339 C C . GLU A 1 169 ? -4.398 -13.853 -7.756 1.00 91.69 169 GLU A C 1
ATOM 1341 O O . GLU A 1 169 ? -4.364 -13.337 -8.874 1.00 91.69 169 GLU A O 1
ATOM 1346 N N . ASP A 1 170 ? -4.007 -13.201 -6.661 1.00 89.38 170 ASP A N 1
ATOM 1347 C CA . ASP A 1 170 ? -3.533 -11.818 -6.693 1.00 89.38 170 ASP A CA 1
ATOM 1348 C C . ASP A 1 170 ? -2.176 -11.705 -7.397 1.00 89.38 170 ASP A C 1
ATOM 1350 O O . ASP A 1 170 ? -1.984 -10.810 -8.216 1.00 89.38 170 ASP A O 1
ATOM 1354 N N . ALA A 1 171 ? -1.260 -12.648 -7.159 1.00 92.38 171 ALA A N 1
ATOM 1355 C CA . ALA A 1 171 ? 0.033 -12.712 -7.834 1.00 92.38 171 ALA A CA 1
ATOM 1356 C C . ALA A 1 171 ? -0.116 -12.933 -9.345 1.00 92.38 171 ALA A C 1
ATOM 1358 O O . ALA A 1 171 ? 0.603 -12.312 -10.124 1.00 92.38 171 ALA A O 1
ATOM 1359 N N . GLU A 1 172 ? -1.058 -13.778 -9.778 1.00 91.81 172 GLU A N 1
ATOM 1360 C CA . GLU A 1 172 ? -1.358 -13.970 -11.201 1.00 91.81 172 GLU A CA 1
ATOM 1361 C C . GLU A 1 172 ? -1.849 -12.672 -11.849 1.00 91.81 172 GLU A C 1
ATOM 1363 O O . GLU A 1 172 ? -1.339 -12.292 -12.903 1.00 91.81 172 GLU A O 1
ATOM 1368 N N . LYS A 1 173 ? -2.779 -11.956 -11.205 1.00 90.12 173 LYS A N 1
ATOM 1369 C CA . LYS A 1 173 ? -3.269 -10.659 -11.699 1.00 90.12 173 LYS A CA 1
ATOM 1370 C C . LYS A 1 173 ? -2.160 -9.610 -11.732 1.00 90.12 173 LYS A C 1
ATOM 1372 O O . LYS A 1 173 ? -1.996 -8.931 -12.742 1.00 90.12 173 LYS A O 1
ATOM 1377 N N . SER A 1 174 ? -1.377 -9.485 -10.659 1.00 90.00 174 SER A N 1
ATOM 1378 C CA . SER A 1 174 ? -0.254 -8.543 -10.596 1.00 90.00 174 SER A CA 1
ATOM 1379 C C . SER A 1 174 ? 0.782 -8.828 -11.681 1.00 90.00 174 SER A C 1
ATOM 1381 O O . SER A 1 174 ? 1.179 -7.904 -12.385 1.00 90.00 174 SER A O 1
ATOM 1383 N N . LEU A 1 175 ? 1.147 -10.096 -11.889 1.00 92.88 175 LEU A N 1
ATOM 1384 C CA . LEU A 1 175 ? 2.075 -10.495 -12.945 1.00 92.88 175 LEU A CA 1
ATOM 1385 C C . LEU A 1 175 ? 1.529 -10.163 -14.341 1.00 92.88 175 LEU A C 1
ATOM 1387 O O . LEU A 1 175 ? 2.265 -9.658 -15.185 1.00 92.88 175 LEU A O 1
ATOM 1391 N N . GLN A 1 176 ? 0.247 -10.432 -14.599 1.00 92.19 176 GLN A N 1
ATOM 1392 C CA . GLN A 1 176 ? -0.383 -10.102 -15.880 1.00 92.19 176 GLN A CA 1
ATOM 1393 C C . GLN A 1 176 ? -0.347 -8.597 -16.163 1.00 92.19 176 GLN A C 1
ATOM 1395 O O . GLN A 1 176 ? 0.010 -8.191 -17.269 1.00 92.19 176 GLN A O 1
ATOM 1400 N N . ILE A 1 177 ? -0.666 -7.780 -15.156 1.00 91.62 177 ILE A N 1
ATOM 1401 C CA . ILE A 1 177 ? -0.603 -6.319 -15.249 1.00 91.62 177 ILE A CA 1
ATOM 1402 C C . ILE A 1 177 ? 0.835 -5.860 -15.515 1.00 91.62 177 ILE A C 1
ATOM 1404 O O . ILE A 1 177 ? 1.053 -5.046 -16.409 1.00 91.62 177 ILE A O 1
ATOM 1408 N N . GLU A 1 178 ? 1.819 -6.382 -14.778 1.00 89.75 178 GLU A N 1
ATOM 1409 C CA . GLU A 1 178 ? 3.228 -6.011 -14.952 1.00 89.75 178 GLU A CA 1
ATOM 1410 C C . GLU A 1 178 ? 3.734 -6.338 -16.364 1.00 89.75 178 GLU A C 1
ATOM 1412 O O . GLU A 1 178 ? 4.362 -5.493 -17.002 1.00 89.75 178 GLU A O 1
ATOM 1417 N N . LEU A 1 179 ? 3.407 -7.522 -16.890 1.00 91.19 179 LEU A N 1
ATOM 1418 C CA . LEU A 1 179 ? 3.786 -7.917 -18.248 1.00 91.19 179 LEU A CA 1
ATOM 1419 C C . LEU A 1 179 ? 3.110 -7.048 -19.315 1.00 91.19 179 LEU A C 1
ATOM 1421 O O . LEU A 1 179 ? 3.765 -6.633 -20.270 1.00 91.19 179 LEU A O 1
ATOM 1425 N N . ALA A 1 180 ? 1.820 -6.748 -19.151 1.00 92.12 180 ALA A N 1
ATOM 1426 C CA . ALA A 1 180 ? 1.088 -5.909 -20.095 1.00 92.12 180 ALA A CA 1
ATOM 1427 C C . ALA A 1 180 ? 1.608 -4.460 -20.103 1.00 92.12 180 ALA A C 1
ATOM 1429 O O . ALA A 1 180 ? 1.770 -3.868 -21.169 1.00 92.12 180 ALA A O 1
ATOM 1430 N N . LEU A 1 181 ? 1.926 -3.900 -18.930 1.00 90.88 181 LEU A N 1
ATOM 1431 C CA . LEU A 1 181 ? 2.516 -2.563 -18.817 1.00 90.88 181 LEU A CA 1
ATOM 1432 C C . LEU A 1 181 ? 3.932 -2.503 -19.404 1.00 90.88 181 LEU A C 1
ATOM 1434 O O . LEU A 1 181 ? 4.265 -1.520 -20.060 1.00 90.88 181 LEU A O 1
ATOM 1438 N N . ALA A 1 182 ? 4.749 -3.543 -19.215 1.00 89.00 182 ALA A N 1
ATOM 1439 C CA . ALA A 1 182 ? 6.092 -3.609 -19.795 1.00 89.00 182 ALA A CA 1
ATOM 1440 C C . ALA A 1 182 ? 6.068 -3.689 -21.337 1.00 89.00 182 ALA A C 1
ATOM 1442 O O . ALA A 1 182 ? 6.907 -3.094 -22.023 1.00 89.00 182 ALA A O 1
ATOM 1443 N N . GLU A 1 183 ? 5.090 -4.396 -21.908 1.00 89.94 183 GLU A N 1
ATOM 1444 C CA . GLU A 1 183 ? 4.903 -4.416 -23.362 1.00 89.94 183 GLU A CA 1
ATOM 1445 C C . GLU A 1 183 ? 4.391 -3.060 -23.871 1.00 89.94 183 GLU A C 1
ATOM 1447 O O . GLU A 1 183 ? 4.891 -2.553 -24.877 1.00 89.94 183 GLU A O 1
ATOM 1452 N N . LEU A 1 184 ? 3.464 -2.424 -23.142 1.00 88.88 184 LEU A N 1
ATOM 1453 C CA . LEU A 1 184 ? 2.967 -1.082 -23.455 1.00 88.88 184 LEU A CA 1
ATOM 1454 C C . LEU A 1 184 ? 4.104 -0.051 -23.470 1.00 88.88 184 LEU A C 1
ATOM 1456 O O . LEU A 1 184 ? 4.222 0.702 -24.436 1.00 88.88 184 LEU A O 1
ATOM 1460 N N . SER A 1 185 ? 4.982 -0.055 -22.458 1.00 89.69 185 SER A N 1
ATOM 1461 C CA . SER A 1 185 ? 6.135 0.853 -22.418 1.00 89.69 185 SER A CA 1
ATOM 1462 C C . SER A 1 185 ? 7.062 0.663 -23.615 1.00 89.69 185 SER A C 1
ATOM 1464 O O . SER A 1 185 ? 7.610 1.632 -24.135 1.00 89.69 185 SER A O 1
ATOM 1466 N N . THR A 1 186 ? 7.215 -0.579 -24.078 1.00 87.88 186 THR A N 1
ATOM 1467 C CA . THR A 1 186 ? 8.062 -0.915 -25.227 1.00 87.88 186 THR A CA 1
ATOM 1468 C C . THR A 1 186 ? 7.419 -0.483 -26.547 1.00 87.88 186 THR A C 1
ATOM 1470 O O . THR A 1 186 ? 8.091 0.100 -27.400 1.00 87.88 186 THR A O 1
ATOM 1473 N N . CYS A 1 187 ? 6.116 -0.723 -26.716 1.00 87.56 187 CYS A N 1
ATOM 1474 C CA . CYS A 1 187 ? 5.353 -0.341 -27.906 1.00 87.56 187 CYS A CA 1
ATOM 1475 C C . CYS A 1 187 ? 5.297 1.180 -28.098 1.00 87.56 187 CYS A C 1
ATOM 1477 O O . CYS A 1 187 ? 5.514 1.670 -29.208 1.00 87.56 187 CYS A O 1
ATOM 1479 N N . GLU A 1 188 ? 5.076 1.915 -27.010 1.00 87.50 188 GLU A N 1
ATOM 1480 C CA . GLU A 1 188 ? 4.997 3.381 -26.995 1.00 87.50 188 GLU A CA 1
ATOM 1481 C C . GLU A 1 188 ? 6.376 4.048 -26.853 1.00 87.50 188 GLU A C 1
ATOM 1483 O O . GLU A 1 188 ? 6.485 5.273 -26.859 1.00 87.50 188 GLU A O 1
ATOM 1488 N N . LYS A 1 189 ? 7.449 3.243 -26.774 1.00 89.81 189 LYS A N 1
ATOM 1489 C CA . LYS A 1 189 ? 8.850 3.684 -26.669 1.00 89.81 189 LYS A CA 1
ATOM 1490 C C . LYS A 1 189 ? 9.064 4.693 -25.544 1.00 89.81 189 LYS A C 1
ATOM 1492 O O . LYS A 1 189 ? 9.748 5.702 -25.717 1.00 89.81 189 LYS A O 1
ATOM 1497 N N . LEU A 1 190 ? 8.470 4.414 -24.389 1.00 88.25 190 LEU A N 1
ATOM 1498 C CA . LEU A 1 190 ? 8.673 5.234 -23.209 1.00 88.25 190 LEU A CA 1
ATOM 1499 C C . LEU A 1 190 ? 10.138 5.129 -22.782 1.00 88.25 190 LEU A C 1
ATOM 1501 O O . LEU A 1 190 ? 10.667 4.036 -22.587 1.00 88.25 190 LEU A O 1
ATOM 1505 N N . ALA A 1 191 ? 10.779 6.282 -22.642 1.00 88.56 191 ALA A N 1
ATOM 1506 C CA . ALA A 1 191 ? 12.121 6.417 -22.102 1.00 88.56 191 ALA A CA 1
ATOM 1507 C C . ALA A 1 191 ? 12.066 7.222 -20.802 1.00 88.56 191 ALA A C 1
ATOM 1509 O O . ALA A 1 191 ? 11.152 8.028 -20.597 1.00 88.56 191 ALA A O 1
ATOM 1510 N N . VAL A 1 192 ? 13.038 6.987 -19.925 1.00 90.12 192 VAL A N 1
ATOM 1511 C CA . VAL A 1 192 ? 13.239 7.773 -18.706 1.00 90.12 192 VAL A CA 1
ATOM 1512 C C . VAL A 1 192 ? 14.315 8.801 -19.001 1.00 90.12 192 VAL A C 1
ATOM 1514 O O . VAL A 1 192 ? 15.435 8.433 -19.359 1.00 90.12 192 VAL A O 1
ATOM 1517 N N . SER A 1 193 ? 13.980 10.082 -18.880 1.00 91.06 193 SER A N 1
ATOM 1518 C CA . SER A 1 193 ? 14.988 11.135 -18.987 1.00 91.06 193 SER A CA 1
ATOM 1519 C C . SER A 1 193 ? 15.819 11.214 -17.702 1.00 91.06 193 SER A C 1
ATOM 1521 O O . SER A 1 193 ? 15.375 10.822 -16.623 1.00 91.06 193 SER A O 1
ATOM 1523 N N . GLU A 1 194 ? 17.033 11.761 -17.791 1.00 89.12 194 GLU A N 1
ATOM 1524 C CA . GLU A 1 194 ? 17.868 11.983 -16.600 1.00 89.12 194 GLU A CA 1
ATOM 1525 C C . GLU A 1 194 ? 17.184 12.932 -15.595 1.00 89.12 194 GLU A C 1
ATOM 1527 O O . GLU A 1 194 ? 17.356 12.790 -14.388 1.00 89.12 194 GLU A O 1
ATOM 1532 N N . GLU A 1 195 ? 16.374 13.880 -16.081 1.00 90.25 195 GLU A N 1
ATOM 1533 C CA . GLU A 1 195 ? 15.610 14.797 -15.229 1.00 90.25 195 GLU A CA 1
ATOM 1534 C C . GLU A 1 195 ? 14.512 14.064 -14.449 1.00 90.25 195 GLU A C 1
ATOM 1536 O O . GLU A 1 195 ? 14.368 14.284 -13.249 1.00 90.25 195 GLU A O 1
ATOM 1541 N N . GLU A 1 196 ? 13.784 13.150 -15.098 1.00 89.06 196 GLU A N 1
ATOM 1542 C CA . GLU A 1 196 ? 12.778 12.307 -14.440 1.00 89.06 196 GLU A CA 1
ATOM 1543 C C . GLU A 1 196 ? 13.415 11.358 -13.422 1.00 89.06 196 GLU A C 1
ATOM 1545 O O . GLU A 1 196 ? 12.882 11.170 -12.329 1.00 89.06 196 GLU A O 1
ATOM 1550 N N . PHE A 1 197 ? 14.575 10.791 -13.758 1.00 90.56 197 PHE A N 1
ATOM 1551 C CA . PHE A 1 197 ? 15.333 9.933 -12.854 1.00 90.56 197 PHE A CA 1
ATOM 1552 C C . PHE A 1 197 ? 15.764 10.680 -11.584 1.00 90.56 197 PHE A C 1
ATOM 1554 O O . PHE A 1 197 ? 15.540 10.202 -10.471 1.00 90.56 197 PHE A O 1
ATOM 1561 N N . GLU A 1 198 ? 16.341 11.876 -11.731 1.00 89.06 198 GLU A N 1
ATOM 1562 C CA . GLU A 1 198 ? 16.748 12.703 -10.590 1.00 89.06 198 GLU A CA 1
ATOM 1563 C C . GLU A 1 198 ? 15.550 13.216 -9.779 1.00 89.06 198 GLU A C 1
ATOM 1565 O O . GLU A 1 198 ? 15.632 13.272 -8.550 1.00 89.06 198 GLU A O 1
ATOM 1570 N N . ALA A 1 199 ? 14.428 13.541 -10.432 1.00 89.75 199 ALA A N 1
ATOM 1571 C CA . ALA A 1 199 ? 13.191 13.918 -9.749 1.00 89.75 199 ALA A CA 1
ATOM 1572 C C . ALA A 1 199 ? 12.660 12.768 -8.882 1.00 89.75 199 ALA A C 1
ATOM 1574 O O . ALA A 1 199 ? 12.425 12.960 -7.691 1.00 89.75 199 ALA A O 1
ATOM 1575 N N . HIS A 1 200 ? 12.582 11.557 -9.440 1.00 88.31 200 HIS A N 1
ATOM 1576 C CA . HIS A 1 200 ? 12.119 10.377 -8.715 1.00 88.31 200 HIS A CA 1
ATOM 1577 C C . HIS A 1 200 ? 13.022 10.040 -7.518 1.00 88.31 200 HIS A C 1
ATOM 1579 O O . HIS A 1 200 ? 12.536 9.755 -6.424 1.00 88.31 200 HIS A O 1
ATOM 1585 N N . ILE A 1 201 ? 14.348 10.136 -7.674 1.00 87.88 201 ILE A N 1
ATOM 1586 C CA . ILE A 1 201 ? 15.284 9.985 -6.547 1.00 87.88 201 ILE A CA 1
ATOM 1587 C C . ILE A 1 201 ? 15.033 11.048 -5.468 1.00 87.88 201 ILE A C 1
ATOM 1589 O O . ILE A 1 201 ? 15.136 10.751 -4.276 1.00 87.88 201 ILE A O 1
ATOM 1593 N N . GLY A 1 202 ? 14.703 12.276 -5.872 1.00 85.00 202 GLY A N 1
ATOM 1594 C CA . GLY A 1 202 ? 14.308 13.351 -4.966 1.00 85.00 202 GLY A CA 1
ATOM 1595 C C . GLY A 1 202 ? 13.031 13.041 -4.185 1.00 85.00 202 GLY A C 1
ATOM 1596 O O . GLY A 1 202 ? 12.996 13.284 -2.981 1.00 85.00 202 GLY A O 1
ATOM 1597 N N . ASP A 1 203 ? 12.025 12.456 -4.834 1.00 85.69 203 ASP A N 1
ATOM 1598 C CA . ASP A 1 203 ? 10.747 12.096 -4.207 1.00 85.69 203 ASP A CA 1
ATOM 1599 C C . ASP A 1 203 ? 10.890 10.936 -3.213 1.00 85.69 203 ASP A C 1
ATOM 1601 O O . ASP A 1 203 ? 10.271 10.926 -2.147 1.00 85.69 203 ASP A O 1
ATOM 1605 N N . VAL A 1 204 ? 11.753 9.967 -3.530 1.00 80.25 204 VAL A N 1
ATOM 1606 C CA . VAL A 1 204 ? 12.064 8.835 -2.643 1.00 80.25 204 VAL A CA 1
ATOM 1607 C C . VAL A 1 204 ? 12.936 9.269 -1.454 1.00 80.25 204 VAL A C 1
ATOM 1609 O O . VAL A 1 204 ? 12.959 8.604 -0.411 1.00 80.25 204 VAL A O 1
ATOM 1612 N N . ALA A 1 205 ? 13.645 10.397 -1.562 1.00 79.50 205 ALA A N 1
ATOM 1613 C CA . ALA A 1 205 ? 14.457 10.933 -0.480 1.00 79.50 205 ALA A CA 1
ATOM 1614 C C . ALA A 1 205 ? 13.570 11.428 0.675 1.00 79.50 205 ALA A C 1
ATOM 1616 O O . ALA A 1 205 ? 13.006 12.521 0.638 1.00 79.50 205 ALA A O 1
ATOM 1617 N N . ALA A 1 206 ? 13.492 10.644 1.754 1.00 74.38 206 ALA A N 1
ATOM 1618 C CA . ALA A 1 206 ? 12.765 11.056 2.949 1.00 74.38 206 ALA A CA 1
ATOM 1619 C C . ALA A 1 206 ? 13.302 12.406 3.481 1.00 74.38 206 ALA A C 1
ATOM 1621 O O . ALA A 1 206 ? 14.524 12.573 3.616 1.00 74.38 206 ALA A O 1
ATOM 1622 N N . PRO A 1 207 ? 12.421 13.371 3.815 1.00 77.25 207 PRO A N 1
ATOM 1623 C CA . PRO A 1 207 ? 12.852 14.635 4.388 1.00 77.25 207 PRO A CA 1
ATOM 1624 C C . PRO A 1 207 ? 13.535 14.381 5.735 1.00 77.25 207 PRO A C 1
ATOM 1626 O O . PRO A 1 207 ? 13.017 13.665 6.593 1.00 77.25 207 PRO A O 1
ATOM 1629 N N . LEU A 1 208 ? 14.717 14.971 5.917 1.00 80.06 208 LEU A N 1
ATOM 1630 C CA . LEU A 1 208 ? 15.421 14.903 7.193 1.00 80.06 208 LEU A CA 1
ATOM 1631 C C . LEU A 1 208 ? 14.792 15.886 8.192 1.00 80.06 208 LEU A C 1
ATOM 1633 O O . LEU A 1 208 ? 14.455 17.006 7.799 1.00 80.06 208 LEU A O 1
ATOM 1637 N N . PRO A 1 209 ? 14.686 15.511 9.479 1.00 81.50 209 PRO A N 1
ATOM 1638 C CA . PRO A 1 209 ? 14.364 16.450 10.549 1.00 81.50 209 PRO A CA 1
ATOM 1639 C C . PRO A 1 209 ? 15.332 17.642 10.564 1.00 81.50 209 PRO A C 1
ATOM 1641 O O . PRO A 1 209 ? 16.512 17.490 10.242 1.00 81.50 209 PRO A O 1
ATOM 1644 N N . GLU A 1 210 ? 14.862 18.824 10.975 1.00 80.88 210 GLU A N 1
ATOM 1645 C CA . GLU A 1 210 ? 15.715 20.024 11.077 1.00 80.88 210 GLU A CA 1
ATOM 1646 C C . GLU A 1 210 ? 16.880 19.848 12.070 1.00 80.88 210 GLU A C 1
ATOM 1648 O O . GLU A 1 210 ? 17.897 20.534 11.967 1.00 80.88 210 GLU A O 1
ATOM 1653 N N . ASP A 1 211 ? 16.744 18.921 13.017 1.00 86.88 211 ASP A N 1
ATOM 1654 C CA . ASP A 1 211 ? 17.728 18.540 14.027 1.00 86.88 211 ASP A CA 1
ATOM 1655 C C . ASP A 1 211 ? 18.514 17.264 13.675 1.00 86.88 211 ASP A C 1
ATOM 1657 O O . ASP A 1 211 ? 19.169 16.691 14.542 1.00 86.88 211 ASP A O 1
ATOM 1661 N N . ALA A 1 212 ? 18.473 16.811 12.417 1.00 84.06 212 ALA A N 1
ATOM 1662 C CA . ALA A 1 212 ? 19.215 15.633 11.982 1.00 84.06 212 ALA A CA 1
ATOM 1663 C C . ALA A 1 212 ? 20.733 15.797 12.186 1.00 84.06 212 ALA A C 1
ATOM 1665 O O . ALA A 1 212 ? 21.357 16.734 11.681 1.00 84.06 212 ALA A O 1
ATOM 1666 N N . ASP A 1 213 ? 21.337 14.837 12.888 1.00 89.00 213 ASP A N 1
ATOM 1667 C CA . ASP A 1 213 ? 22.783 14.780 13.095 1.00 89.00 213 ASP A CA 1
ATOM 1668 C C . ASP A 1 213 ? 23.541 14.477 11.787 1.00 89.00 213 ASP A C 1
ATOM 1670 O O . ASP A 1 213 ? 23.000 13.894 10.842 1.00 89.00 213 ASP A O 1
ATOM 1674 N N . GLU A 1 214 ? 24.841 14.802 11.748 1.00 88.06 214 GLU A N 1
ATOM 1675 C CA . GLU A 1 214 ? 25.715 14.571 10.580 1.00 88.06 214 GLU A CA 1
ATOM 1676 C C . GLU A 1 214 ? 25.690 13.112 10.082 1.00 88.06 214 GLU A C 1
ATOM 1678 O O . GLU A 1 214 ? 25.830 12.861 8.887 1.00 88.06 214 GLU A O 1
ATOM 1683 N N . GLU A 1 215 ? 25.483 12.144 10.980 1.00 87.44 215 GLU A N 1
ATOM 1684 C CA . GLU A 1 215 ? 25.379 10.722 10.635 1.00 87.44 215 GLU A CA 1
ATOM 1685 C C . GLU A 1 215 ? 24.096 10.399 9.855 1.00 87.44 215 GLU A C 1
ATOM 1687 O O . GLU A 1 215 ? 24.148 9.631 8.896 1.00 87.44 215 GLU A O 1
ATOM 1692 N N . ALA A 1 216 ? 22.965 11.021 10.201 1.00 84.94 216 ALA A N 1
ATOM 1693 C CA . ALA A 1 216 ? 21.699 10.842 9.492 1.00 84.94 216 ALA A CA 1
ATOM 1694 C C . ALA A 1 216 ? 21.732 11.502 8.105 1.00 84.94 216 ALA A C 1
ATOM 1696 O O . ALA A 1 216 ? 21.270 10.915 7.126 1.00 84.94 216 ALA A O 1
ATOM 1697 N N . VAL A 1 217 ? 22.346 12.689 8.009 1.00 86.31 217 VAL A N 1
ATOM 1698 C CA . VAL A 1 217 ? 22.592 13.364 6.723 1.00 86.31 217 VAL A CA 1
ATOM 1699 C C . VAL A 1 217 ? 23.453 12.486 5.821 1.00 86.31 217 VAL A C 1
ATOM 1701 O O . VAL A 1 217 ? 23.099 12.248 4.668 1.00 86.31 217 VAL A O 1
ATOM 1704 N N . LYS A 1 218 ? 24.543 11.940 6.367 1.00 87.69 218 LYS A N 1
ATOM 1705 C CA . LYS A 1 218 ? 25.432 11.052 5.624 1.00 87.69 218 LYS A CA 1
ATOM 1706 C C . LYS A 1 218 ? 24.741 9.754 5.202 1.00 87.69 218 LYS A C 1
ATOM 1708 O O . LYS A 1 218 ? 24.902 9.342 4.064 1.00 87.69 218 LYS A O 1
ATOM 1713 N N . ALA A 1 219 ? 23.954 9.127 6.076 1.00 86.44 219 ALA A N 1
ATOM 1714 C CA . ALA A 1 219 ? 23.227 7.902 5.741 1.00 86.44 219 ALA A CA 1
ATOM 1715 C C . ALA A 1 219 ? 22.227 8.112 4.591 1.00 86.44 219 ALA A C 1
ATOM 1717 O O . ALA A 1 219 ? 22.117 7.253 3.716 1.00 86.44 219 ALA A O 1
ATOM 1718 N N . ARG A 1 220 ? 21.536 9.262 4.558 1.00 86.56 220 ARG A N 1
ATOM 1719 C CA . ARG A 1 220 ? 20.692 9.649 3.418 1.00 86.56 220 ARG A CA 1
ATOM 1720 C C . ARG A 1 220 ? 21.530 9.816 2.153 1.00 86.56 220 ARG A C 1
ATOM 1722 O O . ARG A 1 220 ? 21.171 9.267 1.120 1.00 86.56 220 ARG A O 1
ATOM 1729 N N . ASP A 1 221 ? 22.627 10.564 2.221 1.00 87.25 221 ASP A N 1
ATOM 1730 C CA . ASP A 1 221 ? 23.464 10.828 1.046 1.00 87.25 221 ASP A CA 1
ATOM 1731 C C . ASP A 1 221 ? 24.073 9.538 0.477 1.00 87.25 221 ASP A C 1
ATOM 1733 O O . ASP A 1 221 ? 23.999 9.316 -0.730 1.00 87.25 221 ASP A O 1
ATOM 1737 N N . ASP A 1 222 ? 24.562 8.646 1.344 1.00 88.38 222 ASP A N 1
ATOM 1738 C CA . ASP A 1 222 ? 25.066 7.321 0.971 1.00 88.38 222 ASP A CA 1
ATOM 1739 C C . ASP A 1 222 ? 23.948 6.466 0.317 1.00 88.38 222 ASP A C 1
ATOM 1741 O O . ASP A 1 222 ? 24.195 5.746 -0.653 1.00 88.38 222 ASP A O 1
ATOM 1745 N N . MET A 1 223 ? 22.698 6.558 0.797 1.00 86.31 223 MET A N 1
ATOM 1746 C CA . MET A 1 223 ? 21.536 5.880 0.196 1.00 86.31 223 MET A CA 1
ATOM 1747 C C . MET A 1 223 ? 21.189 6.436 -1.192 1.00 86.31 223 MET A C 1
ATOM 1749 O O . MET A 1 223 ? 20.947 5.655 -2.112 1.00 86.31 223 MET A O 1
ATOM 1753 N N . LEU A 1 224 ? 21.197 7.760 -1.367 1.00 88.25 224 LEU A N 1
ATOM 1754 C CA . LEU A 1 224 ? 20.954 8.395 -2.667 1.00 88.25 224 LEU A CA 1
ATOM 1755 C C . LEU A 1 224 ? 22.067 8.062 -3.666 1.00 88.25 224 LEU A C 1
ATOM 1757 O O . LEU A 1 224 ? 21.792 7.814 -4.837 1.00 88.25 224 LEU A O 1
ATOM 1761 N N . GLU A 1 225 ? 23.323 8.003 -3.220 1.00 88.88 225 GLU A N 1
ATOM 1762 C CA . GLU A 1 225 ? 24.438 7.551 -4.056 1.00 88.88 225 GLU A CA 1
ATOM 1763 C C . GLU A 1 225 ? 24.267 6.081 -4.465 1.00 88.88 225 GLU A C 1
ATOM 1765 O O . GLU A 1 225 ? 24.467 5.734 -5.629 1.00 88.88 225 GLU A O 1
ATOM 1770 N N . MET A 1 226 ? 23.809 5.224 -3.547 1.00 86.62 226 MET A N 1
ATOM 1771 C CA . MET A 1 226 ? 23.479 3.835 -3.862 1.00 86.62 226 MET A CA 1
ATOM 1772 C C . MET A 1 226 ? 22.329 3.727 -4.871 1.00 86.62 226 MET A C 1
ATOM 1774 O O . MET A 1 226 ? 22.360 2.828 -5.704 1.00 86.62 226 MET A O 1
ATOM 1778 N N . MET A 1 227 ? 21.339 4.621 -4.841 1.00 86.56 227 MET A N 1
ATOM 1779 C CA . MET A 1 227 ? 20.250 4.677 -5.831 1.00 86.56 227 MET A CA 1
ATOM 1780 C C . MET A 1 227 ? 20.718 5.172 -7.204 1.00 86.56 227 MET A C 1
ATOM 1782 O O . MET A 1 227 ? 20.257 4.671 -8.223 1.00 86.56 227 MET A O 1
ATOM 1786 N N . ARG A 1 228 ? 21.684 6.095 -7.249 1.00 88.75 228 ARG A N 1
ATOM 1787 C CA . ARG A 1 228 ? 22.307 6.560 -8.502 1.00 88.75 228 ARG A CA 1
ATOM 1788 C C . ARG A 1 228 ? 23.318 5.575 -9.093 1.00 88.75 228 ARG A C 1
ATOM 1790 O O . ARG A 1 228 ? 23.790 5.775 -10.212 1.00 88.75 228 ARG A O 1
ATOM 1797 N N . ALA A 1 229 ? 23.705 4.543 -8.346 1.00 90.44 229 ALA A N 1
ATOM 1798 C CA . ALA A 1 229 ? 24.689 3.573 -8.799 1.00 90.44 229 ALA A CA 1
ATOM 1799 C C . ALA A 1 229 ? 24.210 2.804 -10.046 1.00 90.44 229 ALA A C 1
ATOM 1801 O O . ALA A 1 229 ? 23.030 2.518 -10.231 1.00 90.44 229 ALA A O 1
ATOM 1802 N N . GLU A 1 230 ? 25.157 2.382 -10.885 1.00 88.25 230 GLU A N 1
ATOM 1803 C CA . GLU A 1 230 ? 24.869 1.692 -12.154 1.00 88.25 230 GLU A CA 1
ATOM 1804 C C . GLU A 1 230 ? 24.024 0.414 -11.977 1.00 88.25 230 GLU A C 1
ATOM 1806 O O . GLU A 1 230 ? 23.244 0.050 -12.849 1.00 88.25 230 GLU A O 1
ATOM 1811 N N . HIS A 1 231 ? 24.141 -0.267 -10.833 1.00 88.38 231 HIS A N 1
ATOM 1812 C CA . HIS A 1 231 ? 23.401 -1.503 -10.568 1.00 88.38 231 HIS A CA 1
ATOM 1813 C C . HIS A 1 231 ? 21.936 -1.285 -10.155 1.00 88.38 231 HIS A C 1
ATOM 1815 O O . HIS A 1 231 ? 21.104 -2.159 -10.390 1.00 88.38 231 HIS A O 1
ATOM 1821 N N . SER A 1 232 ? 21.618 -0.157 -9.522 1.00 86.69 232 SER A N 1
ATOM 1822 C CA . SER A 1 232 ? 20.272 0.179 -9.033 1.00 86.69 232 SER A CA 1
ATOM 1823 C C . SER A 1 232 ? 19.465 0.965 -10.059 1.00 86.69 232 SER A C 1
ATOM 1825 O O . SER A 1 232 ? 18.241 0.844 -10.082 1.00 86.69 232 SER A O 1
ATOM 1827 N N . ARG A 1 233 ? 20.142 1.694 -10.953 1.00 88.56 233 ARG A N 1
ATOM 1828 C CA . ARG A 1 233 ? 19.517 2.482 -12.018 1.00 88.56 233 ARG A CA 1
ATOM 1829 C C . ARG A 1 233 ? 18.445 1.719 -12.820 1.00 88.56 233 ARG A C 1
ATOM 1831 O O . ARG A 1 233 ? 17.341 2.245 -12.900 1.00 88.56 233 ARG A O 1
ATOM 1838 N N . PRO A 1 234 ? 18.657 0.476 -13.302 1.00 89.56 234 PRO A N 1
ATOM 1839 C CA . PRO A 1 234 ? 17.623 -0.246 -14.054 1.00 89.56 234 PRO A CA 1
ATOM 1840 C C . PRO A 1 234 ? 16.356 -0.562 -13.247 1.00 89.56 234 PRO A C 1
ATOM 1842 O O . PRO A 1 234 ? 15.272 -0.661 -13.815 1.00 89.56 234 PRO A O 1
ATOM 1845 N N . LEU A 1 235 ? 16.476 -0.742 -11.925 1.00 87.00 235 LEU A N 1
ATOM 1846 C CA . LEU A 1 235 ? 15.318 -0.989 -11.058 1.00 87.00 235 LEU A CA 1
ATOM 1847 C C . LEU A 1 235 ? 14.458 0.271 -10.951 1.00 87.00 235 LEU A C 1
ATOM 1849 O O . LEU A 1 235 ? 13.245 0.200 -11.117 1.00 87.00 235 LEU A O 1
ATOM 1853 N N . ILE A 1 236 ? 15.104 1.419 -10.746 1.00 89.56 236 ILE A N 1
ATOM 1854 C CA . ILE A 1 236 ? 14.438 2.720 -10.643 1.00 89.56 236 ILE A CA 1
ATOM 1855 C C . ILE A 1 236 ? 13.841 3.125 -11.996 1.00 89.56 236 ILE A C 1
ATOM 1857 O O . ILE A 1 236 ? 12.693 3.548 -12.066 1.00 89.56 236 ILE A O 1
ATOM 1861 N N . GLU A 1 237 ? 14.575 2.929 -13.094 1.00 90.44 237 GLU A N 1
ATOM 1862 C CA . GLU A 1 237 ? 14.054 3.172 -14.443 1.00 90.44 237 GLU A CA 1
ATOM 1863 C C . GLU A 1 237 ? 12.812 2.316 -14.724 1.00 90.44 237 GLU A C 1
ATOM 1865 O O . GLU A 1 237 ? 11.828 2.824 -15.256 1.00 90.44 237 GLU A O 1
ATOM 1870 N N . SER A 1 238 ? 12.806 1.044 -14.309 1.00 88.81 238 SER A N 1
ATOM 1871 C CA . SER A 1 238 ? 11.625 0.186 -14.432 1.00 88.81 238 SER A CA 1
ATOM 1872 C C . SER A 1 238 ? 10.432 0.700 -13.618 1.00 88.81 238 SER A C 1
ATOM 1874 O O . SER A 1 238 ? 9.295 0.568 -14.071 1.00 88.81 238 SER A O 1
ATOM 1876 N N . GLU A 1 239 ? 10.657 1.265 -12.429 1.00 88.25 239 GLU A N 1
ATOM 1877 C CA . GLU A 1 239 ? 9.595 1.853 -11.604 1.00 88.25 239 GLU A CA 1
ATOM 1878 C C . GLU A 1 239 ? 9.008 3.113 -12.253 1.00 88.25 239 GLU A C 1
ATOM 1880 O O . GLU A 1 239 ? 7.784 3.231 -12.354 1.00 88.25 239 GLU A O 1
ATOM 1885 N N . ILE A 1 240 ? 9.864 3.993 -12.782 1.00 91.75 240 ILE A N 1
ATOM 1886 C CA . ILE A 1 240 ? 9.446 5.208 -13.493 1.00 91.75 240 ILE A CA 1
ATOM 1887 C C . ILE A 1 240 ? 8.690 4.848 -14.777 1.00 91.75 240 ILE A C 1
ATOM 1889 O O . ILE A 1 240 ? 7.619 5.391 -15.041 1.00 91.75 240 ILE A O 1
ATOM 1893 N N . LEU A 1 241 ? 9.189 3.893 -15.571 1.00 91.19 241 LEU A N 1
ATOM 1894 C CA . LEU A 1 241 ? 8.497 3.429 -16.780 1.00 91.19 241 LEU A CA 1
ATOM 1895 C C . LEU A 1 241 ? 7.126 2.841 -16.462 1.00 91.19 241 LEU A C 1
ATOM 1897 O O . LEU A 1 241 ? 6.171 3.083 -17.203 1.00 91.19 241 LEU A O 1
ATOM 1901 N N . ARG A 1 242 ? 7.004 2.103 -15.355 1.00 89.69 242 ARG A N 1
ATOM 1902 C CA . ARG A 1 242 ? 5.719 1.575 -14.891 1.00 89.69 242 ARG A CA 1
ATOM 1903 C C . ARG A 1 242 ? 4.748 2.712 -14.585 1.00 89.69 242 ARG A C 1
ATOM 1905 O O . ARG A 1 242 ? 3.613 2.673 -15.051 1.00 89.69 242 ARG A O 1
ATOM 1912 N N . GLU A 1 243 ? 5.186 3.727 -13.847 1.00 90.31 243 GLU A N 1
ATOM 1913 C CA . GLU A 1 243 ? 4.361 4.894 -13.524 1.00 90.31 243 GLU A CA 1
ATOM 1914 C C . GLU A 1 243 ? 3.940 5.664 -14.784 1.00 90.31 243 GLU A C 1
ATOM 1916 O O . GLU A 1 243 ? 2.752 5.928 -14.980 1.00 90.31 243 GLU A O 1
ATOM 1921 N N . LYS A 1 244 ? 4.879 5.926 -15.702 1.00 91.56 244 LYS A N 1
ATOM 1922 C CA . LYS A 1 244 ? 4.591 6.565 -16.996 1.00 91.56 244 LYS A CA 1
ATOM 1923 C C . LYS A 1 244 ? 3.591 5.758 -17.822 1.00 91.56 244 LYS A C 1
ATOM 1925 O O . LYS A 1 244 ? 2.681 6.340 -18.405 1.00 91.56 244 LYS A O 1
ATOM 1930 N N . SER A 1 245 ? 3.715 4.432 -17.834 1.00 90.94 245 SER A N 1
ATOM 1931 C CA . SER A 1 245 ? 2.798 3.543 -18.560 1.00 90.94 245 SER A CA 1
ATOM 1932 C C . SER A 1 245 ? 1.384 3.592 -17.990 1.00 90.94 245 SER A C 1
ATOM 1934 O O . SER A 1 245 ? 0.419 3.656 -18.749 1.00 90.94 245 SER A O 1
ATOM 1936 N N . VAL A 1 246 ? 1.246 3.615 -16.661 1.00 90.94 246 VAL A N 1
ATOM 1937 C CA . VAL A 1 246 ? -0.057 3.775 -15.999 1.00 90.94 246 VAL A CA 1
ATOM 1938 C C . VAL A 1 246 ? -0.657 5.145 -16.317 1.00 90.94 246 VAL A C 1
ATOM 1940 O O . VAL A 1 246 ? -1.823 5.223 -16.692 1.00 90.94 246 VAL A O 1
ATOM 1943 N N . ASN A 1 247 ? 0.131 6.218 -16.232 1.00 90.19 247 ASN A N 1
ATOM 1944 C CA . ASN A 1 247 ? -0.340 7.572 -16.529 1.00 90.19 247 ASN A CA 1
ATOM 1945 C C . ASN A 1 247 ? -0.775 7.725 -17.992 1.00 90.19 247 ASN A C 1
ATOM 1947 O O . ASN A 1 247 ? -1.827 8.302 -18.265 1.00 90.19 247 ASN A O 1
ATOM 1951 N N . LEU A 1 248 ? -0.019 7.149 -18.927 1.00 88.50 248 LEU A N 1
ATOM 1952 C CA . LEU A 1 248 ? -0.381 7.102 -20.341 1.00 88.50 248 LEU A CA 1
ATOM 1953 C C . LEU A 1 248 ? -1.706 6.361 -20.553 1.00 88.50 248 LEU A C 1
ATOM 1955 O O . LEU A 1 248 ? -2.609 6.857 -21.221 1.00 88.50 248 LEU A O 1
ATOM 1959 N N . LEU A 1 249 ? -1.843 5.186 -19.946 1.00 88.69 249 LEU A N 1
ATOM 1960 C CA . LEU A 1 249 ? -3.048 4.368 -20.018 1.00 88.69 249 LEU A CA 1
ATOM 1961 C C . LEU A 1 249 ? -4.278 5.089 -19.440 1.00 88.69 249 LEU A C 1
ATOM 1963 O O . LEU A 1 249 ? -5.363 5.020 -20.018 1.00 88.69 249 LEU A O 1
ATOM 1967 N N . LEU A 1 250 ? -4.112 5.832 -18.345 1.00 89.00 250 LEU A N 1
ATOM 1968 C CA . LEU A 1 250 ? -5.164 6.679 -17.784 1.00 89.00 250 LEU A CA 1
ATOM 1969 C C . LEU A 1 250 ? -5.538 7.832 -18.715 1.00 89.00 250 LEU A C 1
ATOM 1971 O O . LEU A 1 250 ? -6.727 8.085 -18.900 1.00 89.00 250 LEU A O 1
ATOM 1975 N N . ALA A 1 251 ? -4.558 8.507 -19.320 1.00 87.81 251 ALA A N 1
ATOM 1976 C CA . ALA A 1 251 ? -4.812 9.565 -20.296 1.00 87.81 251 ALA A CA 1
ATOM 1977 C C . ALA A 1 251 ? -5.612 9.024 -21.494 1.00 87.81 251 ALA A C 1
ATOM 1979 O O . ALA A 1 251 ? -6.630 9.604 -21.879 1.00 87.81 251 ALA A O 1
ATOM 1980 N N . ILE A 1 252 ? -5.236 7.845 -22.005 1.00 86.38 252 ILE A N 1
ATOM 1981 C CA . ILE A 1 252 ? -5.964 7.138 -23.068 1.00 86.38 252 ILE A CA 1
ATOM 1982 C C . ILE A 1 252 ? -7.401 6.822 -22.631 1.00 86.38 252 ILE A C 1
ATOM 1984 O O . ILE A 1 252 ? -8.347 7.115 -23.364 1.00 86.38 252 ILE A O 1
ATOM 1988 N N . ALA A 1 253 ? -7.589 6.265 -21.432 1.00 86.44 253 ALA A N 1
ATOM 1989 C CA . ALA A 1 253 ? -8.910 5.910 -20.912 1.00 86.44 253 ALA A CA 1
ATOM 1990 C C . ALA A 1 253 ? -9.814 7.133 -20.676 1.00 86.44 253 ALA A C 1
ATOM 1992 O O . ALA A 1 253 ? -11.032 7.053 -20.852 1.00 86.44 253 ALA A O 1
ATOM 1993 N N . ARG A 1 254 ? -9.226 8.279 -20.314 1.00 87.19 254 ARG A N 1
ATOM 1994 C CA . ARG A 1 254 ? -9.917 9.570 -20.163 1.00 87.19 254 ARG A CA 1
ATOM 1995 C C . ARG A 1 254 ? -10.174 10.268 -21.507 1.00 87.19 254 ARG A C 1
ATOM 1997 O O . ARG A 1 254 ? -10.952 11.221 -21.551 1.00 87.19 254 ARG A O 1
ATOM 2004 N N . GLY A 1 255 ? -9.596 9.769 -22.602 1.00 80.62 255 GLY A N 1
ATOM 2005 C CA . GLY A 1 255 ? -9.709 10.356 -23.939 1.00 80.62 255 GLY A CA 1
ATOM 2006 C C . GLY A 1 255 ? -8.919 11.657 -24.097 1.00 80.62 255 GLY A C 1
ATOM 2007 O O . GLY A 1 255 ? -9.314 12.513 -24.889 1.00 80.62 255 GLY A O 1
ATOM 2008 N N . GLU A 1 256 ? -7.857 11.825 -23.311 1.00 81.81 256 GLU A N 1
ATOM 2009 C CA . GLU A 1 256 ? -6.933 12.956 -23.386 1.00 81.81 256 GLU A CA 1
ATOM 2010 C C . GLU A 1 256 ? -5.945 12.770 -24.554 1.00 81.81 256 GLU A C 1
ATOM 2012 O O . GLU A 1 256 ? -5.690 11.647 -24.999 1.00 81.81 256 GLU A O 1
ATOM 2017 N N . ASP A 1 257 ? -5.408 13.875 -25.085 1.00 63.62 257 ASP A N 1
ATOM 2018 C CA . ASP A 1 257 ? -4.391 13.818 -26.140 1.00 63.62 257 ASP A CA 1
ATOM 2019 C C . ASP A 1 257 ? -3.105 13.199 -25.576 1.00 63.62 257 ASP A C 1
ATOM 2021 O O . ASP A 1 257 ? -2.534 13.693 -24.602 1.00 63.62 257 ASP A O 1
ATOM 2025 N N . ILE A 1 258 ? -2.652 12.114 -26.202 1.00 62.50 258 ILE A N 1
ATOM 2026 C CA . ILE A 1 258 ? -1.429 11.406 -25.826 1.00 62.50 258 ILE A CA 1
ATOM 2027 C C . ILE A 1 258 ? -0.232 12.315 -26.146 1.00 62.50 258 ILE A C 1
ATOM 2029 O O . ILE A 1 258 ? -0.065 12.678 -27.316 1.00 62.50 258 ILE A O 1
ATOM 2033 N N . PRO A 1 259 ? 0.599 12.701 -25.160 1.00 57.38 259 PRO A N 1
ATOM 2034 C CA . PRO A 1 259 ? 1.829 13.422 -25.452 1.00 57.38 259 PRO A CA 1
ATOM 2035 C C . PRO A 1 259 ? 2.732 12.538 -26.321 1.00 57.38 259 PRO A C 1
ATOM 2037 O O . PRO A 1 259 ? 2.943 11.366 -26.007 1.00 57.38 259 PRO A O 1
ATOM 2040 N N . GLU A 1 260 ? 3.233 13.085 -27.434 1.00 53.66 260 GLU A N 1
ATOM 2041 C CA . GLU A 1 260 ? 4.219 12.389 -28.266 1.00 53.66 260 GLU A CA 1
ATOM 2042 C C . GLU A 1 260 ? 5.427 12.014 -27.392 1.00 53.66 260 GLU A C 1
ATOM 2044 O O . GLU A 1 260 ? 5.845 12.837 -26.570 1.00 53.66 260 GLU A O 1
ATOM 2049 N N . PRO A 1 261 ? 5.983 10.794 -27.528 1.00 54.88 261 PRO A N 1
ATOM 2050 C CA . PRO A 1 261 ? 7.158 10.412 -26.761 1.00 54.88 261 PRO A CA 1
ATOM 2051 C C . PRO A 1 261 ? 8.267 11.427 -27.042 1.00 54.88 261 PRO A C 1
ATOM 2053 O O . PRO A 1 261 ? 8.581 11.687 -28.207 1.00 54.88 261 PRO A O 1
ATOM 2056 N N . GLU A 1 262 ? 8.840 12.013 -25.986 1.00 44.62 262 GLU A N 1
ATOM 2057 C CA . GLU A 1 262 ? 10.048 12.826 -26.113 1.00 44.62 262 GLU A CA 1
ATOM 2058 C C . GLU A 1 262 ? 11.127 11.918 -26.703 1.00 44.62 262 GLU A C 1
ATOM 2060 O O . GLU A 1 262 ? 11.632 11.005 -26.047 1.00 44.62 262 GLU A O 1
ATOM 2065 N N . ALA A 1 263 ? 11.382 12.097 -27.998 1.00 38.09 263 ALA A N 1
ATOM 2066 C CA . ALA A 1 263 ? 12.397 11.357 -28.709 1.00 38.09 263 ALA A CA 1
ATOM 2067 C C . ALA A 1 263 ? 13.740 11.652 -28.041 1.00 38.09 263 ALA A C 1
ATOM 2069 O O . ALA A 1 263 ? 14.184 12.799 -28.006 1.00 38.09 263 ALA A O 1
ATOM 2070 N N . ASP A 1 264 ? 14.374 10.605 -27.522 1.00 34.16 264 ASP A N 1
ATOM 2071 C CA . ASP A 1 264 ? 15.791 10.630 -27.211 1.00 34.16 264 ASP A CA 1
ATOM 2072 C C . ASP A 1 264 ? 16.539 11.004 -28.501 1.00 34.16 264 ASP A C 1
ATOM 2074 O O . ASP A 1 264 ? 16.561 10.239 -29.469 1.00 34.16 264 ASP A O 1
ATOM 2078 N N . ASP A 1 265 ? 17.119 12.206 -28.527 1.00 31.16 265 ASP A N 1
ATOM 2079 C CA . ASP A 1 265 ? 18.030 12.717 -29.561 1.00 31.16 265 ASP A CA 1
ATOM 2080 C C . ASP A 1 265 ? 19.401 11.998 -29.462 1.00 31.16 265 ASP A C 1
ATOM 2082 O O . ASP A 1 265 ? 20.477 12.594 -29.532 1.00 31.16 265 ASP A O 1
ATOM 2086 N N . SER A 1 266 ? 19.366 10.678 -29.285 1.00 30.86 266 SER A N 1
ATOM 2087 C CA . SER A 1 266 ? 20.486 9.769 -29.476 1.00 30.86 266 SER A CA 1
ATOM 2088 C C . SER A 1 266 ? 20.353 9.188 -30.880 1.00 30.86 266 SER A C 1
ATOM 2090 O O . SER A 1 266 ? 19.659 8.198 -31.125 1.00 30.86 266 SER A O 1
ATOM 2092 N N . GLU A 1 267 ? 20.962 9.892 -31.835 1.00 31.19 267 GLU A N 1
ATOM 2093 C CA . GLU A 1 267 ? 21.062 9.496 -33.237 1.00 31.19 267 GLU A CA 1
ATOM 2094 C C . GLU A 1 267 ? 21.419 8.006 -33.385 1.00 31.19 267 GLU A C 1
ATOM 2096 O O . GLU A 1 267 ? 22.500 7.545 -33.029 1.00 31.19 267 GLU A O 1
ATOM 2101 N N . SER A 1 268 ? 20.482 7.274 -33.984 1.00 28.84 268 SER A N 1
ATOM 2102 C CA . SER A 1 268 ? 20.692 6.247 -35.004 1.00 28.84 268 SER A CA 1
ATOM 2103 C C . SER A 1 268 ? 22.149 5.969 -35.418 1.00 28.84 268 SER A C 1
ATOM 2105 O O . SER A 1 268 ? 22.718 6.700 -36.227 1.00 28.84 268 SER A O 1
ATOM 2107 N N . GLU A 1 269 ? 22.671 4.804 -35.036 1.00 27.45 269 GLU A N 1
ATOM 2108 C CA . GLU A 1 269 ? 23.569 4.033 -35.903 1.00 27.45 269 GLU A CA 1
ATOM 2109 C C . GLU A 1 269 ? 22.884 2.708 -36.269 1.00 27.45 269 GLU A C 1
ATOM 2111 O O . GLU A 1 269 ? 22.983 1.694 -35.578 1.00 27.45 269 GLU A O 1
ATOM 2116 N N . GLU A 1 270 ? 22.162 2.719 -37.393 1.00 28.53 270 GLU A N 1
ATOM 2117 C CA . GLU A 1 270 ? 21.949 1.501 -38.175 1.00 28.53 270 GLU A CA 1
ATOM 2118 C C . GLU A 1 270 ? 23.321 0.970 -38.635 1.00 28.53 270 GLU A C 1
ATOM 2120 O O . GLU A 1 270 ? 24.144 1.752 -39.120 1.00 28.53 270 GLU A O 1
ATOM 2125 N N . PRO A 1 271 ? 23.599 -0.346 -38.586 1.00 31.78 271 PRO A N 1
ATOM 2126 C CA . PRO A 1 271 ? 24.745 -0.879 -39.295 1.00 31.78 271 PRO A CA 1
ATOM 2127 C C . PRO A 1 271 ? 24.378 -0.990 -40.780 1.00 31.78 271 PRO A C 1
ATOM 2129 O O . PRO A 1 271 ? 23.740 -1.953 -41.213 1.00 31.78 271 PRO A O 1
ATOM 2132 N N . GLU A 1 272 ? 24.804 -0.011 -41.581 1.00 29.41 272 GLU A N 1
ATOM 2133 C CA . GLU A 1 272 ? 24.819 -0.143 -43.037 1.00 29.41 272 GLU A CA 1
ATOM 2134 C C . GLU A 1 272 ? 25.707 -1.332 -43.443 1.00 29.41 272 GLU A C 1
ATOM 2136 O O . GLU A 1 272 ? 26.927 -1.356 -43.252 1.00 29.41 272 GLU A O 1
ATOM 2141 N N . GLN A 1 273 ? 25.084 -2.328 -44.073 1.00 29.17 273 GLN A N 1
ATOM 2142 C CA . GLN A 1 273 ? 25.781 -3.307 -44.894 1.00 29.17 273 GLN A CA 1
ATOM 2143 C C . GLN A 1 273 ? 26.449 -2.592 -46.076 1.00 29.17 273 GLN A C 1
ATOM 2145 O O . GLN A 1 273 ? 25.779 -2.172 -47.016 1.00 29.17 273 GLN A O 1
ATOM 2150 N N . SER A 1 274 ? 27.78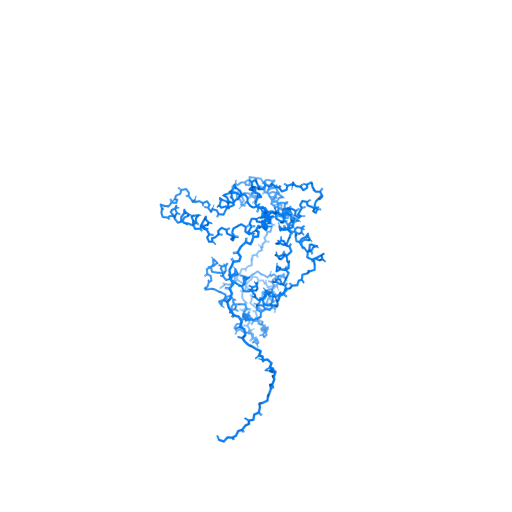2 -2.532 -46.075 1.00 29.58 274 SER A N 1
ATOM 2151 C CA . SER A 1 274 ? 28.569 -2.202 -47.264 1.00 29.58 274 SER A CA 1
ATOM 2152 C C . SER A 1 274 ? 29.263 -3.451 -47.799 1.00 29.58 274 SER A C 1
ATOM 2154 O O . SER A 1 274 ? 30.248 -3.954 -47.259 1.00 29.58 274 SER A O 1
ATOM 2156 N N . THR A 1 275 ? 28.702 -3.967 -48.887 1.00 25.06 275 THR A N 1
ATOM 2157 C CA . THR A 1 275 ? 29.333 -4.907 -49.809 1.00 25.06 275 THR A CA 1
ATOM 2158 C C . THR A 1 275 ? 30.565 -4.274 -50.459 1.00 25.06 275 THR A C 1
ATOM 2160 O O . THR A 1 275 ? 30.449 -3.251 -51.133 1.00 25.06 275 THR A O 1
ATOM 2163 N N . ALA A 1 276 ? 31.718 -4.935 -50.366 1.00 31.44 276 ALA A N 1
ATOM 2164 C CA . ALA A 1 276 ? 32.846 -4.707 -51.265 1.00 31.44 276 ALA A CA 1
ATOM 2165 C C . ALA A 1 276 ? 33.369 -6.054 -51.790 1.00 31.44 276 ALA A C 1
ATOM 2167 O O . ALA A 1 276 ? 34.165 -6.734 -51.144 1.00 31.44 276 ALA A O 1
ATOM 2168 N N . GLU A 1 277 ? 32.912 -6.436 -52.984 1.00 30.92 277 GLU A N 1
ATOM 2169 C CA . GLU A 1 277 ? 33.636 -7.357 -53.860 1.00 30.92 277 GLU A CA 1
ATOM 2170 C C . GLU A 1 277 ? 34.851 -6.632 -54.464 1.00 30.92 277 GLU A C 1
ATOM 2172 O O . GLU A 1 277 ? 34.702 -5.596 -55.111 1.00 30.92 277 GLU A O 1
ATOM 2177 N N . ALA A 1 278 ? 36.044 -7.214 -54.331 1.00 30.53 278 ALA A N 1
ATOM 2178 C CA . ALA A 1 278 ? 37.122 -7.053 -55.305 1.00 30.53 278 ALA A CA 1
ATOM 2179 C C . ALA A 1 278 ? 38.045 -8.281 -55.280 1.00 30.53 278 ALA A C 1
ATOM 2181 O O . ALA A 1 278 ? 38.629 -8.649 -54.263 1.00 30.53 278 ALA A O 1
ATOM 2182 N N . SER A 1 279 ? 38.121 -8.920 -56.440 1.00 31.59 279 SER A N 1
ATOM 2183 C CA . SER A 1 279 ? 38.614 -10.266 -56.703 1.00 31.59 279 SER A CA 1
ATOM 2184 C C . SER A 1 279 ? 40.139 -10.407 -56.830 1.00 31.59 279 SER A C 1
ATOM 2186 O O . SER A 1 279 ? 40.816 -9.530 -57.354 1.00 31.59 279 SER A O 1
ATOM 2188 N N . ALA A 1 280 ? 40.595 -11.622 -56.500 1.00 30.39 280 ALA A N 1
ATOM 2189 C CA . ALA A 1 280 ? 41.594 -12.453 -57.190 1.00 30.39 280 ALA A CA 1
ATOM 2190 C C . ALA A 1 280 ? 43.055 -11.972 -57.357 1.00 30.39 280 ALA A C 1
ATOM 2192 O O . ALA A 1 280 ? 43.349 -11.069 -58.133 1.00 30.39 280 ALA A O 1
ATOM 2193 N N . GLN A 1 281 ? 43.982 -12.780 -56.818 1.00 32.34 281 GLN A N 1
ATOM 2194 C CA . GLN A 1 281 ? 45.067 -13.410 -57.591 1.00 32.34 281 GLN A CA 1
ATOM 2195 C C . GLN A 1 281 ? 45.608 -14.666 -56.868 1.00 32.34 281 GLN A C 1
ATOM 2197 O O . GLN A 1 281 ? 46.286 -14.590 -55.853 1.00 32.34 281 GLN A O 1
ATOM 2202 N N . THR A 1 282 ? 45.204 -15.819 -57.410 1.00 27.64 282 THR A N 1
ATOM 2203 C CA . THR A 1 282 ? 45.974 -17.044 -57.725 1.00 27.64 282 THR A CA 1
ATOM 2204 C C . THR A 1 282 ? 47.434 -17.164 -57.261 1.00 27.64 282 THR A C 1
ATOM 2206 O O . THR A 1 282 ? 48.273 -16.408 -57.736 1.00 27.64 282 THR A O 1
ATOM 2209 N N . GLU A 1 283 ? 47.759 -18.269 -56.576 1.00 31.84 283 GLU A N 1
ATOM 2210 C CA . GLU A 1 283 ? 48.768 -19.226 -57.064 1.00 31.84 283 GLU A CA 1
ATOM 2211 C C . GLU A 1 283 ? 48.490 -20.656 -56.555 1.00 31.84 283 GLU A C 1
ATOM 2213 O O . GLU A 1 283 ? 47.795 -20.869 -55.565 1.00 31.84 283 GLU A O 1
ATOM 2218 N N . THR A 1 284 ? 48.962 -21.627 -57.327 1.00 27.75 284 THR A N 1
ATOM 2219 C CA . THR A 1 284 ? 48.386 -22.959 -57.567 1.00 27.75 284 THR A CA 1
ATOM 2220 C C . THR A 1 284 ? 49.242 -24.081 -56.956 1.00 27.75 284 THR A C 1
ATOM 2222 O O . THR A 1 284 ? 50.430 -23.876 -56.722 1.00 27.75 284 THR A O 1
ATOM 2225 N N . ALA A 1 285 ? 48.655 -25.290 -56.887 1.00 29.89 285 ALA A N 1
ATOM 2226 C CA . ALA A 1 285 ? 49.269 -26.637 -56.826 1.00 29.89 285 ALA A CA 1
ATOM 2227 C C . ALA A 1 285 ? 49.311 -27.277 -55.412 1.00 29.89 285 ALA A C 1
ATOM 2229 O O . ALA A 1 285 ? 49.715 -26.630 -54.458 1.00 29.89 285 ALA A O 1
ATOM 2230 N N . VAL A 1 286 ? 48.904 -28.533 -55.164 1.00 31.34 286 VAL A N 1
ATOM 2231 C CA . VAL A 1 286 ? 48.854 -29.753 -55.997 1.00 31.34 286 VAL A CA 1
ATOM 2232 C C . VAL A 1 286 ? 47.734 -30.707 -55.514 1.00 31.34 286 VAL A C 1
ATOM 2234 O O . VAL A 1 286 ? 47.570 -30.926 -54.320 1.00 31.34 286 VAL A O 1
ATOM 2237 N N . GLU A 1 287 ? 47.011 -31.245 -56.500 1.00 31.45 287 GLU A N 1
ATOM 2238 C CA . GLU A 1 287 ? 46.343 -32.552 -56.690 1.00 31.45 287 GLU A CA 1
ATOM 2239 C C . GLU A 1 287 ? 46.277 -33.674 -55.619 1.00 31.45 287 GLU A C 1
ATOM 2241 O O . GLU A 1 287 ? 47.283 -34.052 -55.025 1.00 31.45 287 GLU A O 1
ATOM 2246 N N . SER A 1 288 ? 45.117 -34.367 -55.669 1.00 29.77 288 SER A N 1
ATOM 2247 C CA . SER A 1 288 ? 44.862 -35.825 -55.494 1.00 29.77 288 SER A CA 1
ATOM 2248 C C . SER A 1 288 ? 44.827 -36.370 -54.045 1.00 29.77 288 SER A C 1
ATOM 2250 O O . SER A 1 288 ? 45.613 -35.945 -53.217 1.00 29.77 288 SER A O 1
ATOM 2252 N N . GLU A 1 289 ? 43.920 -37.251 -53.599 1.00 31.73 289 GLU A N 1
ATOM 2253 C CA . GLU A 1 289 ? 43.136 -38.323 -54.237 1.00 31.73 289 GLU A CA 1
ATOM 2254 C C . GLU A 1 289 ? 41.747 -38.541 -53.572 1.00 31.73 289 GLU A C 1
ATOM 2256 O O . GLU A 1 289 ? 41.422 -37.976 -52.532 1.00 31.73 289 GLU A O 1
ATOM 2261 N N . GLN A 1 290 ? 40.939 -39.370 -54.241 1.00 30.45 290 GLN A N 1
ATOM 2262 C CA . GLN A 1 290 ? 39.557 -39.807 -53.993 1.00 30.45 290 GLN A CA 1
ATOM 2263 C C . GLN A 1 290 ? 39.362 -40.816 -52.832 1.00 30.45 290 GLN A C 1
ATOM 2265 O O . GLN A 1 290 ? 40.306 -41.488 -52.427 1.00 30.45 290 GLN A O 1
ATOM 2270 N N . GLY A 1 291 ? 38.090 -41.012 -52.439 1.00 29.89 291 GLY A N 1
ATOM 2271 C CA . GLY A 1 291 ? 37.531 -42.180 -51.718 1.00 29.89 291 GLY A CA 1
ATOM 2272 C C . GLY A 1 291 ? 36.665 -41.733 -50.531 1.00 29.89 291 GLY A C 1
ATOM 2273 O O . GLY A 1 291 ? 37.209 -41.229 -49.559 1.00 29.89 291 GLY A O 1
ATOM 2274 N N . GLU A 1 292 ? 35.335 -41.614 -50.602 1.00 31.67 292 GLU A N 1
ATOM 2275 C CA . GLU A 1 292 ? 34.258 -42.620 -50.775 1.00 31.67 292 GLU A CA 1
ATOM 2276 C C . GLU A 1 292 ? 34.109 -43.616 -49.597 1.00 31.67 292 GLU A C 1
ATOM 2278 O O . GLU A 1 292 ? 35.098 -44.135 -49.097 1.00 31.67 292 GLU A O 1
ATOM 2283 N N . GLU A 1 293 ? 32.839 -43.852 -49.216 1.00 35.66 293 GLU A N 1
ATOM 2284 C CA . GLU A 1 293 ? 32.253 -44.719 -48.160 1.00 35.66 293 GLU A CA 1
ATOM 2285 C C . GLU A 1 293 ? 32.240 -44.152 -46.722 1.00 35.66 293 GLU A C 1
ATOM 2287 O O . GLU A 1 293 ? 33.270 -43.931 -46.101 1.00 35.66 293 GLU A O 1
ATOM 2292 N N . ALA A 1 294 ? 31.116 -43.727 -46.127 1.00 33.66 294 ALA A N 1
ATOM 2293 C CA . ALA A 1 294 ? 29.795 -44.343 -45.906 1.00 33.66 294 ALA A CA 1
ATOM 2294 C C . ALA A 1 294 ? 29.781 -45.527 -44.908 1.00 33.66 294 ALA A C 1
ATOM 2296 O O . ALA A 1 294 ? 30.109 -46.651 -45.250 1.00 33.66 294 ALA A O 1
ATOM 2297 N N . ALA A 1 295 ? 29.261 -45.212 -43.714 1.00 32.62 295 ALA A N 1
ATOM 2298 C CA . ALA A 1 295 ? 28.269 -45.962 -42.933 1.00 32.62 295 ALA A CA 1
ATOM 2299 C C . ALA A 1 295 ? 28.621 -47.293 -42.206 1.00 32.62 295 ALA A C 1
ATOM 2301 O O . ALA A 1 295 ? 28.847 -48.331 -42.809 1.00 32.62 295 ALA A O 1
ATOM 2302 N N . THR A 1 296 ? 28.402 -47.223 -40.880 1.00 31.27 296 THR A N 1
ATOM 2303 C CA . THR A 1 296 ? 27.602 -48.131 -40.014 1.00 31.27 296 THR A CA 1
ATOM 2304 C C . THR A 1 296 ? 28.101 -49.512 -39.556 1.00 31.27 296 THR A C 1
ATOM 2306 O O . THR A 1 296 ? 28.749 -50.250 -40.281 1.00 31.27 296 THR A O 1
ATOM 2309 N N . GLU A 1 297 ? 27.619 -49.828 -38.339 1.00 36.47 297 GLU A N 1
ATOM 2310 C CA . GLU A 1 297 ? 27.520 -51.112 -37.614 1.00 36.47 297 GLU A CA 1
ATOM 2311 C C . GLU A 1 297 ? 28.787 -51.608 -36.893 1.00 36.47 297 GLU A C 1
ATOM 2313 O O . GLU A 1 297 ? 29.849 -51.810 -37.465 1.00 36.47 297 GLU A O 1
ATOM 2318 N N . GLU A 1 298 ? 28.792 -51.609 -35.556 1.00 36.00 298 GLU A N 1
ATOM 2319 C CA . GLU A 1 298 ? 28.128 -52.591 -34.674 1.00 36.00 298 GLU A CA 1
ATOM 2320 C C . GLU A 1 298 ? 28.788 -53.973 -34.769 1.00 36.00 298 GLU A C 1
ATOM 2322 O O . GLU A 1 298 ? 28.559 -54.743 -35.693 1.00 36.00 298 GLU A O 1
ATOM 2327 N N . SER A 1 299 ? 29.603 -54.312 -33.768 1.00 36.00 299 SER A N 1
ATOM 2328 C CA . SER A 1 299 ? 29.686 -55.683 -33.261 1.00 36.00 299 SER A CA 1
ATOM 2329 C C . SER A 1 299 ? 30.339 -55.715 -31.882 1.00 36.00 299 SER A C 1
ATOM 2331 O O . SER A 1 299 ? 31.282 -54.987 -31.572 1.00 36.00 299 SER A O 1
ATOM 2333 N N . ALA A 1 300 ? 29.739 -56.555 -31.053 1.00 39.28 300 ALA A N 1
ATOM 2334 C CA . ALA A 1 300 ? 30.098 -56.869 -29.692 1.00 39.28 300 ALA A CA 1
ATOM 2335 C C . ALA A 1 300 ? 31.200 -57.945 -29.607 1.00 39.28 300 ALA A C 1
ATOM 2337 O O . ALA A 1 300 ? 31.471 -58.651 -30.575 1.00 39.28 300 ALA A O 1
ATOM 2338 N N . ASP A 1 301 ? 31.682 -58.115 -28.373 1.00 39.88 301 ASP A N 1
ATOM 2339 C CA . ASP A 1 301 ? 32.200 -59.351 -27.763 1.00 39.88 301 ASP A CA 1
ATOM 2340 C C . ASP A 1 301 ? 33.647 -59.798 -28.072 1.00 39.88 301 ASP A C 1
ATOM 2342 O O . ASP A 1 301 ? 33.940 -60.391 -29.111 1.00 39.88 301 ASP A O 1
ATOM 2346 N N . ALA A 1 302 ? 34.535 -59.564 -27.092 1.00 39.53 302 ALA A N 1
ATOM 2347 C CA . ALA A 1 302 ? 35.410 -60.564 -26.453 1.00 39.53 302 ALA A CA 1
ATOM 2348 C C . ALA A 1 302 ? 36.081 -59.978 -25.195 1.00 39.53 302 ALA A C 1
ATOM 2350 O O . ALA A 1 302 ? 36.583 -58.832 -25.270 1.00 39.53 302 ALA A O 1
#

Sequence (302 aa):
DWDVTPDQENPMEPAGLDEELVGLTLGEEKSFEIAWPEDSPSMHAGSTVRFSVKVHKTQAFETPAELTDEIAQNFGPDFETAADLLDDLRENALQEAAQQAENEHVQKVLQELVDISDLAYPPVAVDLEIDRLVRNFDMRIRQMGLQGMEQYLEMSGQTIEDYRESLREDAEKSLQIELALAELSTCEKLAVSEEEFEAHIGDVAAPLPEDADEEAVKARDDMLEMMRAEHSRPLIESEILREKSVNLLLAIARGEDIPEPEADDSESEEPEQSTAEASAQTETAVESEQGEEAATEESADA

pLDDT: mean 78.34, std 19.52, range [25.06, 95.12]

Secondary structure (DSSP, 8-state):
-------SSSPPTTTTHHHHHTTPPTT-EEEEEEEPPTT-SSTTTT-EEEEEEE----------SS--HHHHTTT-TT--SHHHHHHHHHHHHHHHHHHHHHHHHHHHHHHHHHHT------HHHHHHHHHHHHHHHHHHHHHTT-S-HHHHHHHHT--HHHHHHHTHHHHHHHHHHHHHHHHHHHHTT----HHHHHHHHHHHSPPPPTT--HHHHHHHHHHHHHHHSTTTHHHHHHHHHHHHHHHHHHHHHHTPPPPPP-----------------------------------------

Foldseek 3Di:
DDDDDADPVDGDPPPCPSVQVPPDDAQDWDKDKDAHDLPDPDPQRRHIDIDIDTHHDDDDDDDPPDQFLVNQVVVDPQRNGSVSSVVVVVVVVVVVVVVVVVVVLLVVLLVVLLVPDDDDDDPVQLVVLLVVVQVVVQVVCVVVVHPGPVVVCVVVVHDPVRVSVVCSVVSVSVSSSLVSLVVLCVVLVAFQDPVNLVVLLVVVQDDDDPPDDPVRVVVSVVVSVVCVDPVNVVVSRSVSSSVVSSVQSVCVVVVHDRPRHPDDPPDDDDPDDDDDDDDDDDDDDDDDDDDDDDDDDDDDDD

InterPro domains:
  IPR008880 Trigger factor, C-terminal [PF05698] (82-250)
  IPR027304 Trigger factor/SurA domain superfamily [SSF109998] (67-253)
  IPR037041 Trigger factor, C-terminal domain superfamily [G3DSA:1.10.3120.10] (65-260)
  IPR046357 Peptidyl-prolyl cis-trans isomerase domain superfamily [G3DSA:3.10.50.40] (4-64)

Organism: NCBI:txid2605266

Radius of gyration: 35.05 Å; chains: 1; bounding box: 80×87×101 Å